Protein AF-A0A2W5FN59-F1 (afdb_monomer)

Structure (mmCIF, N/CA/C/O backbone):
data_AF-A0A2W5FN59-F1
#
_entry.id   AF-A0A2W5FN59-F1
#
loop_
_atom_site.group_PDB
_atom_site.id
_atom_site.type_symbol
_atom_site.label_atom_id
_atom_site.label_alt_id
_atom_site.label_comp_id
_atom_site.label_asym_id
_atom_site.label_entity_id
_atom_site.label_seq_id
_atom_site.pdbx_PDB_ins_code
_atom_site.Cartn_x
_atom_site.Cartn_y
_atom_site.Cartn_z
_atom_site.occupancy
_atom_site.B_iso_or_equiv
_atom_site.auth_seq_id
_atom_site.auth_comp_id
_atom_site.auth_asym_id
_atom_site.auth_atom_id
_atom_site.pdbx_PDB_model_num
ATOM 1 N N . MET A 1 1 ? 53.852 -17.040 -46.484 1.00 41.25 1 MET A N 1
ATOM 2 C CA . MET A 1 1 ? 52.815 -18.011 -46.900 1.00 41.25 1 MET A CA 1
ATOM 3 C C . MET A 1 1 ? 51.632 -17.899 -45.945 1.00 41.25 1 MET A C 1
ATOM 5 O O . MET A 1 1 ? 51.700 -18.461 -44.869 1.00 41.25 1 MET A O 1
ATOM 9 N N . LEU A 1 2 ? 50.611 -17.096 -46.268 1.00 41.88 2 LEU A N 1
ATOM 10 C CA . LEU A 1 2 ? 49.387 -16.939 -45.450 1.00 41.88 2 LEU A CA 1
ATOM 11 C C . LEU A 1 2 ? 48.266 -16.280 -46.283 1.00 41.88 2 LEU A C 1
ATOM 13 O O . LEU A 1 2 ? 47.657 -15.294 -45.889 1.00 41.88 2 LEU A O 1
ATOM 17 N N . LYS A 1 3 ? 48.042 -16.773 -47.510 1.00 44.81 3 LYS A N 1
ATOM 18 C CA . LYS A 1 3 ? 47.007 -16.244 -48.425 1.00 44.81 3 LYS A CA 1
ATOM 19 C C . LYS A 1 3 ? 46.129 -17.320 -49.079 1.00 44.81 3 LYS A C 1
ATOM 21 O O . LYS A 1 3 ? 45.521 -17.068 -50.110 1.00 44.81 3 LYS A O 1
ATOM 26 N N . GLN A 1 4 ? 46.020 -18.509 -48.489 1.00 48.06 4 GLN A N 1
ATOM 27 C CA . GLN A 1 4 ? 45.132 -19.562 -48.997 1.00 48.06 4 GLN A CA 1
ATOM 28 C C . GLN A 1 4 ? 44.494 -20.339 -47.842 1.00 48.06 4 GLN A C 1
ATOM 30 O O . GLN A 1 4 ? 44.975 -21.396 -47.467 1.00 48.06 4 GLN A O 1
ATOM 35 N N . SER A 1 5 ? 43.430 -19.796 -47.248 1.00 46.62 5 SER A N 1
ATOM 36 C CA . SER A 1 5 ? 42.534 -20.567 -46.364 1.00 46.62 5 SER A CA 1
ATOM 37 C C . SER A 1 5 ? 41.168 -19.883 -46.169 1.00 46.62 5 SER A C 1
ATOM 39 O O . SER A 1 5 ? 40.562 -19.979 -45.107 1.00 46.62 5 SER A O 1
ATOM 41 N N . LEU A 1 6 ? 40.673 -19.151 -47.173 1.00 51.66 6 LEU A N 1
ATOM 42 C CA . LEU A 1 6 ? 39.357 -18.487 -47.110 1.00 51.66 6 LEU A CA 1
ATOM 43 C C . LEU A 1 6 ? 38.384 -18.959 -48.199 1.00 51.66 6 LEU A C 1
ATOM 45 O O . LEU A 1 6 ? 37.368 -18.324 -48.452 1.00 51.66 6 LEU A O 1
ATOM 49 N N . GLY A 1 7 ? 38.682 -20.084 -48.847 1.00 55.00 7 GLY A N 1
ATOM 50 C CA . GLY A 1 7 ? 37.828 -20.665 -49.874 1.00 55.00 7 GLY A CA 1
ATOM 51 C C . GLY A 1 7 ? 37.488 -22.102 -49.521 1.00 55.00 7 GLY A C 1
ATOM 52 O O . GLY A 1 7 ? 38.368 -22.950 -49.611 1.00 55.00 7 GLY A O 1
ATOM 53 N N . ARG A 1 8 ? 36.209 -22.351 -49.209 1.00 59.19 8 ARG A N 1
ATOM 54 C CA . ARG A 1 8 ? 35.558 -23.646 -48.902 1.00 59.19 8 ARG A CA 1
ATOM 55 C C . ARG A 1 8 ? 35.378 -23.940 -47.414 1.00 59.19 8 ARG A C 1
ATOM 57 O O . ARG A 1 8 ? 35.783 -24.985 -46.921 1.00 59.19 8 ARG A O 1
ATOM 64 N N . LEU A 1 9 ? 34.637 -23.069 -46.728 1.00 58.94 9 LEU A N 1
ATOM 65 C CA . LEU A 1 9 ? 33.720 -23.591 -45.716 1.00 58.94 9 LEU A CA 1
ATOM 66 C C . LEU A 1 9 ? 32.715 -24.497 -46.451 1.00 58.94 9 LEU A C 1
ATOM 68 O O . LEU A 1 9 ? 32.091 -24.039 -47.413 1.00 58.94 9 LEU A O 1
ATOM 72 N N . PRO A 1 10 ? 32.592 -25.778 -46.077 1.00 70.69 10 PRO A N 1
ATOM 73 C CA . PRO A 1 10 ? 31.601 -26.659 -46.663 1.00 70.69 10 PRO A CA 1
ATOM 74 C C . PRO A 1 10 ? 30.208 -26.041 -46.518 1.00 70.69 10 PRO A C 1
ATOM 76 O O . PRO A 1 10 ? 29.814 -25.661 -45.416 1.00 70.69 10 PRO A O 1
ATOM 79 N N . ALA A 1 11 ? 29.460 -25.932 -47.617 1.00 68.88 11 ALA A N 1
ATOM 80 C CA . ALA A 1 11 ? 28.164 -25.247 -47.634 1.00 68.88 11 ALA A CA 1
ATOM 81 C C . ALA A 1 11 ? 27.194 -25.778 -46.560 1.00 68.88 11 ALA A C 1
ATOM 83 O O . ALA A 1 11 ? 26.439 -25.010 -45.973 1.00 68.88 11 ALA A O 1
ATOM 84 N N . HIS A 1 12 ? 27.279 -27.071 -46.232 1.00 72.50 12 HIS A N 1
ATOM 85 C CA . HIS A 1 12 ? 26.492 -27.689 -45.168 1.00 72.50 12 HIS A CA 1
ATOM 86 C C . HIS A 1 12 ? 26.793 -27.117 -43.772 1.00 72.50 12 HIS A C 1
ATOM 88 O O . HIS A 1 12 ? 25.865 -26.951 -42.989 1.00 72.50 12 HIS A O 1
ATOM 94 N N . LEU A 1 13 ? 28.044 -26.751 -43.461 1.00 75.12 13 LEU A N 1
ATOM 95 C CA . LEU A 1 13 ? 28.388 -26.114 -42.182 1.00 75.12 13 LEU A CA 1
ATOM 96 C C . LEU A 1 13 ? 27.825 -24.694 -42.089 1.00 75.12 13 LEU A C 1
ATOM 98 O O . LEU A 1 13 ? 27.373 -24.286 -41.024 1.00 75.12 13 LEU A O 1
ATOM 102 N N . VAL A 1 14 ? 27.789 -23.968 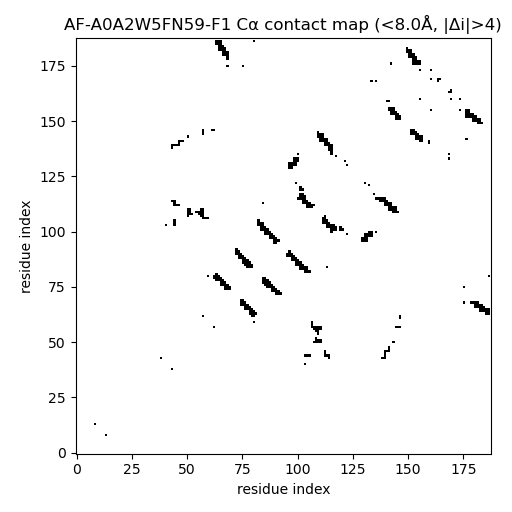-43.209 1.00 76.44 14 VAL A N 1
ATOM 103 C CA . VAL A 1 14 ? 27.153 -22.644 -43.277 1.00 76.44 14 VAL A CA 1
ATOM 104 C C . VAL A 1 14 ? 25.646 -22.773 -43.044 1.00 76.44 14 VAL A C 1
ATOM 106 O O . VAL A 1 14 ? 25.091 -22.042 -42.230 1.00 76.44 14 VAL A O 1
ATOM 109 N N . VAL A 1 15 ? 24.990 -23.748 -43.681 1.00 77.75 15 VAL A N 1
ATOM 110 C CA . VAL A 1 15 ? 23.554 -24.004 -43.480 1.00 77.75 15 VAL A CA 1
ATOM 111 C C . VAL A 1 15 ? 23.248 -24.391 -42.032 1.00 77.75 15 VAL A C 1
ATOM 113 O O . VAL A 1 15 ? 22.342 -23.815 -41.437 1.00 77.75 15 VAL A O 1
ATOM 116 N N . ILE A 1 16 ? 24.018 -25.305 -41.432 1.00 80.94 16 ILE A N 1
ATOM 117 C CA . ILE A 1 16 ? 23.842 -25.706 -40.025 1.00 80.94 16 ILE A CA 1
ATOM 118 C C . ILE A 1 16 ? 24.015 -24.502 -39.094 1.00 80.94 16 ILE A C 1
ATOM 120 O O . ILE A 1 16 ? 23.217 -24.326 -38.176 1.00 80.94 16 ILE A O 1
ATOM 124 N N . PHE A 1 17 ? 25.006 -23.645 -39.353 1.00 79.88 17 PHE A N 1
ATOM 125 C CA . PHE A 1 17 ? 25.223 -22.432 -38.571 1.00 79.88 17 PHE A CA 1
ATOM 126 C C . PHE A 1 17 ? 24.033 -21.470 -38.662 1.00 79.88 17 PHE A C 1
ATOM 128 O O . PHE A 1 17 ? 23.555 -20.998 -37.635 1.00 79.88 17 PHE A O 1
ATOM 135 N N . PHE A 1 18 ? 23.498 -21.227 -39.863 1.00 82.75 18 PHE A N 1
ATOM 136 C CA . PHE A 1 18 ? 22.315 -20.381 -40.030 1.00 82.75 18 PHE A CA 1
ATOM 137 C C . PHE A 1 18 ? 21.076 -20.982 -39.365 1.00 82.75 18 PHE A C 1
ATOM 139 O O . PHE A 1 18 ? 20.349 -20.260 -38.685 1.00 82.75 18 PHE A O 1
ATOM 146 N N . VAL A 1 19 ? 20.849 -22.292 -39.483 1.00 83.62 19 VAL A N 1
ATOM 147 C CA . VAL A 1 19 ? 19.723 -22.961 -38.812 1.00 83.62 19 VAL A CA 1
ATOM 148 C C . VAL A 1 19 ? 19.857 -22.844 -37.293 1.00 83.62 19 VAL A C 1
ATOM 150 O O . VAL A 1 19 ? 18.896 -22.460 -36.630 1.00 83.62 19 VAL A O 1
ATOM 153 N N . ALA A 1 20 ? 21.050 -23.082 -36.742 1.00 83.50 20 ALA A N 1
ATOM 154 C CA . ALA A 1 20 ? 21.318 -22.950 -35.312 1.00 83.50 20 ALA A CA 1
ATOM 155 C C . ALA A 1 20 ? 21.146 -21.506 -34.814 1.00 83.50 20 ALA A C 1
ATOM 157 O O . ALA A 1 20 ? 20.535 -21.288 -33.769 1.00 83.50 20 ALA A O 1
ATOM 158 N N . LEU A 1 21 ? 21.621 -20.516 -35.579 1.00 85.12 21 LEU A N 1
ATOM 159 C CA . LEU A 1 21 ? 21.450 -19.097 -35.266 1.00 85.12 21 LEU A CA 1
ATOM 160 C C . LEU A 1 21 ? 19.966 -18.714 -35.254 1.00 85.12 21 LEU A C 1
ATOM 162 O O . LEU A 1 21 ? 19.499 -18.056 -34.327 1.00 85.12 21 LEU A O 1
ATOM 166 N N . THR A 1 22 ? 19.209 -19.173 -36.251 1.00 83.06 22 THR A N 1
ATOM 167 C CA . THR A 1 22 ? 17.769 -18.899 -36.347 1.00 83.06 22 THR A CA 1
ATOM 168 C C . THR A 1 22 ? 17.018 -19.539 -35.179 1.00 83.06 22 THR A C 1
ATOM 170 O O . THR A 1 22 ? 16.171 -18.893 -34.564 1.00 83.06 22 THR A O 1
ATOM 173 N N . LEU A 1 23 ? 17.370 -20.776 -34.810 1.00 84.31 23 LEU A N 1
ATOM 174 C CA . LEU A 1 23 ? 16.784 -21.465 -33.660 1.00 84.31 23 LEU A CA 1
ATOM 175 C C . LEU A 1 23 ? 17.103 -20.742 -32.343 1.00 84.31 23 LEU A C 1
ATOM 177 O O . LEU A 1 23 ? 16.215 -20.565 -31.515 1.00 84.31 23 LEU A O 1
ATOM 181 N N . ALA A 1 24 ? 18.341 -20.273 -32.164 1.00 80.94 24 ALA A N 1
ATOM 182 C CA . ALA A 1 24 ? 18.757 -19.527 -30.979 1.00 80.94 24 ALA A CA 1
ATOM 183 C C . ALA A 1 24 ? 18.018 -18.186 -30.850 1.00 80.94 24 ALA A C 1
ATOM 185 O O . ALA A 1 24 ? 17.579 -17.833 -29.757 1.00 80.94 24 ALA A O 1
ATOM 186 N N . VAL A 1 25 ? 17.816 -17.468 -31.961 1.00 81.94 25 VAL A N 1
ATOM 187 C CA . VAL A 1 25 ? 17.013 -16.235 -31.984 1.00 81.94 25 VAL A CA 1
ATOM 188 C C . VAL A 1 25 ? 15.556 -16.535 -31.641 1.00 81.94 25 VAL A C 1
ATOM 190 O O . VAL A 1 25 ? 14.983 -15.853 -30.797 1.00 81.94 25 VAL A O 1
ATOM 193 N N . LEU A 1 26 ? 14.961 -17.579 -32.224 1.00 81.69 26 LEU A N 1
ATOM 194 C CA . LEU A 1 26 ? 13.581 -17.972 -31.925 1.00 81.69 26 LEU A CA 1
ATOM 195 C C . LEU A 1 26 ? 13.402 -18.388 -30.460 1.00 81.69 26 LEU A C 1
ATOM 197 O O . LEU A 1 26 ? 12.420 -17.990 -29.841 1.00 81.69 26 LEU A O 1
ATOM 201 N N . ILE A 1 27 ? 14.357 -19.124 -29.883 1.00 78.06 27 ILE A N 1
ATOM 202 C CA . ILE A 1 27 ? 14.357 -19.489 -28.459 1.00 78.06 27 ILE A CA 1
ATOM 203 C C . ILE A 1 27 ? 14.532 -18.244 -27.586 1.00 78.06 27 ILE A C 1
ATOM 205 O O . ILE A 1 27 ? 13.793 -18.085 -26.621 1.00 78.06 27 ILE A O 1
ATOM 209 N N . GLY A 1 28 ? 15.451 -17.338 -27.928 1.00 69.25 28 GLY A N 1
ATOM 210 C CA . GLY A 1 28 ? 15.658 -16.088 -27.194 1.00 69.25 28 GLY A CA 1
ATOM 211 C C . GLY A 1 28 ? 14.411 -15.200 -27.193 1.00 69.25 28 GLY A C 1
ATOM 212 O O . GLY A 1 28 ? 14.007 -14.697 -26.147 1.00 69.25 28 GLY A O 1
ATOM 213 N N . VAL A 1 29 ? 13.743 -15.084 -28.342 1.00 71.31 29 VAL A N 1
ATOM 214 C CA . VAL A 1 29 ? 12.476 -14.358 -28.488 1.00 71.31 29 VAL A CA 1
ATOM 215 C C . VAL A 1 29 ? 11.356 -15.066 -27.718 1.00 71.31 29 VAL A C 1
ATOM 217 O O . VAL A 1 29 ? 10.651 -14.425 -26.941 1.00 71.31 29 VAL A O 1
ATOM 220 N N . ALA A 1 30 ? 11.218 -16.388 -27.850 1.00 66.00 30 ALA A N 1
ATOM 221 C CA . ALA A 1 30 ? 10.224 -17.170 -27.116 1.00 66.00 30 ALA A CA 1
ATOM 222 C C . ALA A 1 30 ? 10.427 -17.086 -25.597 1.00 66.00 30 ALA A C 1
ATOM 224 O O . ALA A 1 30 ? 9.450 -16.937 -24.870 1.00 66.00 30 ALA A O 1
ATOM 225 N N . MET A 1 31 ? 11.673 -17.108 -25.115 1.00 62.50 31 MET A N 1
ATOM 226 C CA . MET A 1 31 ? 12.011 -16.874 -23.711 1.00 62.50 31 MET A CA 1
ATOM 227 C C . MET A 1 31 ? 11.656 -15.449 -23.293 1.00 62.50 31 MET A C 1
ATOM 229 O O . MET A 1 31 ? 11.020 -15.278 -22.266 1.00 62.50 31 MET A O 1
ATOM 233 N N . GLN A 1 32 ? 11.959 -14.427 -24.095 1.00 59.34 32 GLN A N 1
ATOM 234 C CA . GLN A 1 32 ? 11.582 -13.043 -23.789 1.00 59.34 32 GLN A CA 1
ATOM 235 C C . GLN A 1 32 ? 10.056 -12.848 -23.702 1.00 59.34 32 GLN A C 1
ATOM 237 O O . GLN A 1 32 ? 9.587 -12.063 -22.876 1.00 59.34 32 GLN A O 1
ATOM 242 N N . PHE A 1 33 ? 9.277 -13.580 -24.504 1.00 56.66 33 PHE A N 1
ATOM 243 C CA . PHE A 1 33 ? 7.813 -13.603 -24.417 1.00 56.66 33 PHE A CA 1
ATOM 244 C C . PHE A 1 33 ? 7.288 -14.489 -23.276 1.00 56.66 33 PHE A C 1
ATOM 246 O O . PHE A 1 33 ? 6.295 -14.133 -22.645 1.00 56.66 33 PHE A O 1
ATOM 253 N N . ALA A 1 34 ? 7.948 -15.605 -22.960 1.00 50.66 34 ALA A N 1
ATOM 254 C CA . ALA A 1 34 ? 7.592 -16.475 -21.839 1.00 50.66 34 ALA A CA 1
ATOM 255 C C . ALA A 1 34 ? 7.887 -15.814 -20.483 1.00 50.66 34 ALA A C 1
ATOM 257 O O . ALA A 1 34 ? 7.065 -15.907 -19.579 1.00 50.66 34 ALA A O 1
ATOM 258 N N . SER A 1 35 ? 8.978 -15.054 -20.370 1.00 47.62 35 SER A N 1
ATOM 259 C CA . SER A 1 35 ? 9.296 -14.203 -19.213 1.00 47.62 35 SER A CA 1
ATOM 260 C C . SER A 1 35 ? 8.304 -13.053 -19.020 1.00 47.62 35 SER A C 1
ATOM 262 O O . SER A 1 35 ? 8.285 -12.431 -17.963 1.00 47.62 35 SER A O 1
ATOM 264 N N . ARG A 1 36 ? 7.501 -12.741 -20.047 1.00 47.28 36 AR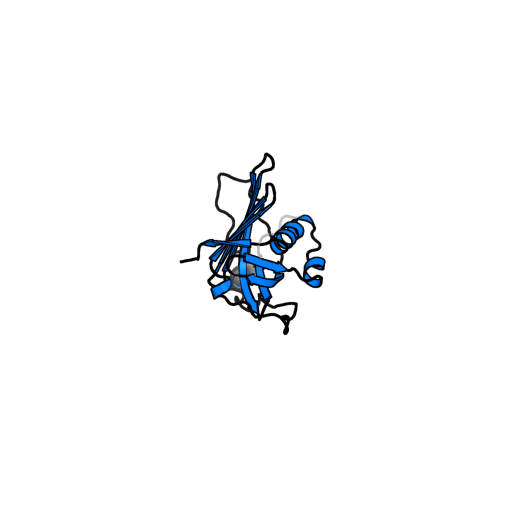G A N 1
ATOM 265 C CA . ARG A 1 36 ? 6.408 -11.761 -19.996 1.00 47.28 36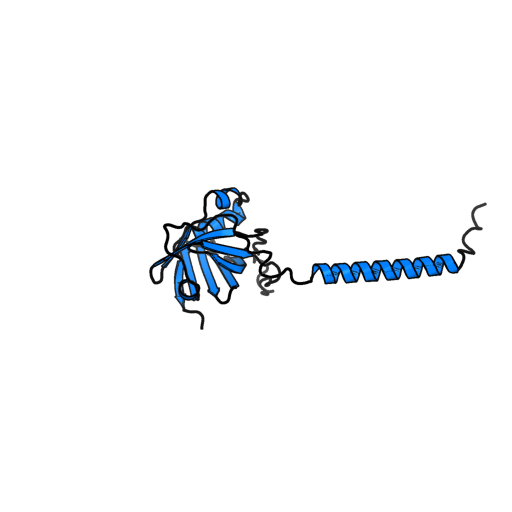 ARG A CA 1
ATOM 266 C C . ARG A 1 36 ? 5.035 -12.400 -19.786 1.00 47.28 36 ARG A C 1
ATOM 268 O O . ARG A 1 36 ? 4.058 -11.660 -19.720 1.00 47.28 36 ARG A O 1
ATOM 275 N N . ARG A 1 37 ? 4.925 -13.734 -19.706 1.00 41.06 37 ARG A N 1
ATOM 276 C CA . ARG A 1 37 ? 3.650 -14.361 -19.345 1.00 41.06 37 ARG A CA 1
ATOM 277 C C . ARG A 1 37 ? 3.350 -14.023 -17.897 1.00 41.06 37 ARG A C 1
ATOM 279 O O . ARG A 1 37 ? 4.158 -14.316 -17.020 1.00 41.06 37 ARG A O 1
ATOM 286 N N . ASP A 1 38 ? 2.191 -13.393 -17.722 1.00 45.94 38 ASP A N 1
ATOM 287 C CA . ASP A 1 38 ? 1.551 -13.065 -16.459 1.00 45.94 38 ASP A CA 1
ATOM 288 C C . ASP A 1 38 ? 1.875 -14.108 -15.406 1.00 45.94 38 ASP A C 1
ATOM 290 O O . ASP A 1 38 ? 1.372 -15.235 -15.430 1.00 45.94 38 ASP A O 1
ATOM 294 N N . ILE A 1 39 ? 2.719 -13.722 -14.461 1.00 46.00 39 ILE A N 1
ATOM 295 C CA . ILE A 1 39 ? 2.771 -14.486 -13.238 1.00 46.00 39 ILE A CA 1
ATOM 296 C C . ILE A 1 39 ? 1.374 -14.362 -12.618 1.00 46.00 39 ILE A C 1
ATOM 298 O O . ILE A 1 39 ? 0.852 -13.240 -12.541 1.00 46.00 39 ILE A O 1
ATOM 302 N N . PRO A 1 40 ? 0.726 -15.477 -12.236 1.00 47.69 40 PRO A N 1
ATOM 303 C CA . PRO A 1 40 ? -0.626 -15.435 -11.708 1.00 47.69 40 PRO A CA 1
ATOM 304 C C . PRO A 1 40 ? -0.706 -14.393 -10.594 1.00 47.69 40 PRO A C 1
ATOM 306 O O . PRO A 1 40 ? 0.125 -14.416 -9.686 1.00 47.69 40 PRO A O 1
ATOM 309 N N . LYS A 1 41 ? -1.704 -13.495 -10.643 1.00 49.56 41 LYS A N 1
ATOM 310 C CA . LYS A 1 41 ? -1.950 -12.464 -9.609 1.00 49.56 41 LYS A CA 1
ATOM 311 C C . LYS A 1 41 ? -1.888 -13.026 -8.176 1.00 49.56 41 LYS A C 1
ATOM 313 O O . LYS A 1 41 ? -1.585 -12.293 -7.243 1.00 49.56 41 LYS A O 1
ATOM 318 N N . GLU A 1 42 ? -2.173 -14.316 -8.014 1.00 49.50 42 GLU A N 1
ATOM 319 C CA . GLU A 1 42 ? -2.202 -15.038 -6.742 1.00 49.50 42 GLU A CA 1
ATOM 320 C C . GLU A 1 42 ? -0.841 -15.576 -6.278 1.00 49.50 42 GLU A C 1
ATOM 322 O O . GLU A 1 42 ? -0.624 -15.696 -5.075 1.00 49.50 42 GLU A O 1
ATOM 327 N N . ALA A 1 43 ? 0.111 -15.842 -7.180 1.00 47.22 43 ALA A N 1
ATOM 328 C CA . ALA A 1 43 ? 1.412 -16.435 -6.831 1.00 47.22 43 ALA A CA 1
ATOM 329 C C . ALA A 1 43 ? 2.327 -15.482 -6.034 1.00 47.22 43 ALA A C 1
ATOM 331 O O . ALA A 1 43 ? 3.425 -15.844 -5.619 1.00 47.22 43 ALA A O 1
ATOM 332 N N . TYR A 1 44 ? 1.868 -14.254 -5.828 1.00 52.56 44 TYR A N 1
ATOM 333 C CA . TYR A 1 44 ? 2.692 -13.111 -5.492 1.00 52.56 44 TYR A CA 1
ATOM 334 C C . TYR A 1 44 ? 2.195 -12.293 -4.297 1.00 52.56 44 TYR A C 1
ATOM 336 O O . TYR A 1 44 ? 2.924 -11.452 -3.778 1.00 52.56 44 TYR A O 1
ATOM 344 N N . LEU A 1 45 ? 0.992 -12.590 -3.805 1.00 62.94 45 LEU A N 1
ATOM 345 C CA . LEU A 1 45 ? 0.400 -11.961 -2.624 1.00 62.94 45 LEU A CA 1
ATOM 346 C C . LEU A 1 45 ? 0.436 -12.904 -1.417 1.00 62.94 45 LEU A C 1
ATOM 348 O O . LEU A 1 45 ? -0.518 -12.941 -0.641 1.00 62.94 45 LEU A O 1
ATOM 352 N N . GLN A 1 46 ? 1.503 -13.692 -1.263 1.00 68.31 46 GLN A N 1
ATOM 353 C CA . GLN A 1 46 ? 1.667 -14.545 -0.087 1.00 68.31 46 GLN A CA 1
ATOM 354 C C . GLN A 1 46 ? 1.940 -13.689 1.148 1.00 68.31 46 GLN A C 1
ATOM 356 O O . GLN A 1 46 ? 2.841 -12.847 1.162 1.00 68.31 46 GLN A O 1
ATOM 361 N N . SER A 1 47 ? 1.140 -13.907 2.186 1.00 69.81 47 SER A N 1
ATOM 362 C CA . SER A 1 47 ? 1.388 -13.321 3.491 1.00 69.81 47 SER A CA 1
ATOM 363 C C . SER A 1 47 ? 2.593 -13.988 4.139 1.00 69.81 47 SER A C 1
ATOM 365 O O . SER A 1 47 ? 2.826 -15.186 3.995 1.00 69.81 47 SER A O 1
ATOM 367 N N . ARG A 1 48 ? 3.400 -13.185 4.833 1.00 75.44 48 ARG A N 1
ATOM 368 C CA . ARG A 1 48 ? 4.596 -13.656 5.558 1.00 75.44 48 ARG A CA 1
ATOM 369 C C . ARG A 1 48 ? 4.404 -13.627 7.073 1.00 75.44 48 ARG A C 1
ATOM 371 O O . ARG A 1 48 ? 5.329 -13.912 7.829 1.00 75.44 48 ARG A O 1
ATOM 378 N N . ILE A 1 49 ? 3.210 -13.238 7.498 1.00 80.88 49 ILE A N 1
ATOM 379 C CA . ILE A 1 49 ? 2.764 -13.151 8.881 1.00 80.88 49 ILE A CA 1
ATOM 380 C C . ILE A 1 49 ? 1.329 -13.665 8.949 1.00 80.88 49 ILE A C 1
ATOM 382 O O . ILE A 1 49 ? 0.613 -13.658 7.947 1.00 80.88 49 ILE A O 1
ATOM 386 N N . GLU A 1 50 ? 0.909 -14.056 10.143 1.00 85.38 50 GLU A N 1
ATOM 387 C CA . GLU A 1 50 ? -0.447 -14.533 10.380 1.00 85.38 50 GLU A CA 1
ATOM 388 C C . GLU A 1 50 ? -1.384 -13.388 10.796 1.00 85.38 50 GLU A C 1
ATOM 390 O O . GLU A 1 50 ? -0.958 -12.465 11.502 1.00 85.38 50 GLU A O 1
ATOM 395 N N . PRO A 1 51 ? -2.668 -13.439 10.401 1.00 85.62 51 PRO A N 1
ATOM 396 C CA . PRO A 1 51 ? -3.689 -12.549 10.937 1.00 85.62 51 PRO A CA 1
ATOM 397 C C . PRO A 1 51 ? -3.817 -12.687 12.459 1.00 85.62 51 PRO A C 1
ATOM 399 O O . PRO A 1 51 ? -3.707 -13.776 13.024 1.00 85.62 51 PRO A O 1
ATOM 402 N N . GLN A 1 52 ? -4.124 -11.584 13.134 1.00 85.62 52 GLN A N 1
ATOM 403 C CA . GLN A 1 52 ? -4.375 -11.596 14.572 1.00 85.62 52 GLN A CA 1
ATOM 404 C C . GLN A 1 52 ? -5.796 -12.092 14.836 1.00 85.62 52 GLN A C 1
ATOM 406 O O . GLN A 1 52 ? -6.770 -11.417 14.504 1.00 85.62 52 GLN A O 1
ATOM 411 N N . SER A 1 53 ? -5.911 -13.271 15.446 1.00 83.88 53 SER A N 1
ATOM 412 C CA . SER A 1 53 ? -7.203 -13.924 15.703 1.00 83.88 53 SER A CA 1
ATOM 413 C C . SER A 1 53 ? -8.097 -13.148 16.682 1.00 83.88 53 SER A C 1
ATOM 415 O O . SER A 1 53 ? -9.313 -13.305 16.666 1.00 83.88 53 SER A O 1
ATOM 417 N N . ASP A 1 54 ? -7.508 -12.302 17.531 1.00 87.62 54 ASP A N 1
ATOM 418 C CA . ASP A 1 54 ? -8.190 -11.468 18.527 1.00 87.62 54 ASP A CA 1
ATOM 419 C C . ASP A 1 54 ? -8.665 -10.112 17.974 1.00 87.62 54 ASP A C 1
ATOM 421 O O . ASP A 1 54 ? -9.320 -9.343 18.684 1.00 87.62 54 ASP A O 1
ATOM 425 N N . LYS A 1 55 ? -8.338 -9.788 16.717 1.00 87.44 55 LYS A N 1
ATOM 426 C CA . LYS A 1 55 ? -8.708 -8.521 16.079 1.00 87.44 55 LYS A CA 1
ATOM 427 C C . LYS A 1 55 ? -9.845 -8.712 15.077 1.00 87.44 55 LYS A C 1
ATOM 429 O O . LYS A 1 55 ? -9.885 -9.718 14.372 1.00 87.44 55 LYS A O 1
ATOM 434 N N . PRO A 1 56 ? -10.761 -7.732 14.969 1.00 88.31 56 PRO A N 1
ATOM 435 C CA . PRO A 1 56 ? -11.827 -7.799 13.984 1.00 88.31 56 PRO A CA 1
ATOM 436 C C . PRO A 1 56 ? -11.241 -7.815 12.572 1.00 88.31 56 PRO A C 1
ATOM 438 O O . PRO A 1 56 ? -10.306 -7.069 12.266 1.00 88.31 56 PRO A O 1
ATOM 441 N N . ALA A 1 57 ? -11.817 -8.653 11.713 1.00 90.19 57 ALA A N 1
ATOM 442 C CA . ALA A 1 57 ? -11.450 -8.688 10.310 1.00 90.19 57 ALA A CA 1
ATOM 443 C C . ALA A 1 57 ? -11.790 -7.358 9.625 1.00 90.19 57 ALA A C 1
ATOM 445 O O . ALA A 1 57 ? -12.804 -6.720 9.922 1.00 90.19 57 ALA A O 1
ATOM 446 N N . VAL A 1 58 ? -10.941 -6.965 8.684 1.00 91.19 58 VAL A N 1
ATOM 447 C CA . VAL A 1 58 ? -11.188 -5.843 7.788 1.00 91.19 58 VAL A CA 1
ATOM 448 C C . VAL A 1 58 ? -11.849 -6.378 6.524 1.00 91.19 58 VAL A C 1
ATOM 450 O O . VAL A 1 58 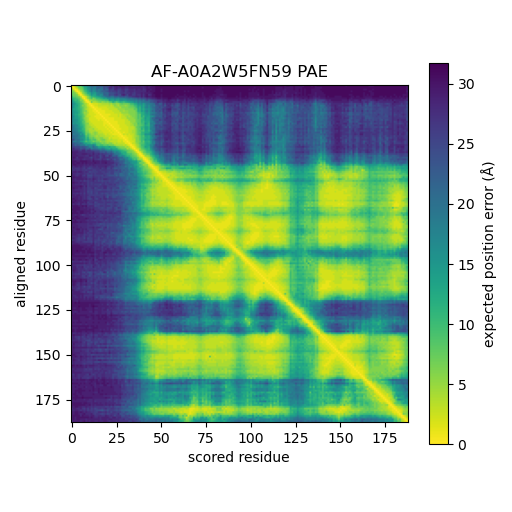? -11.558 -7.479 6.068 1.00 91.19 58 VAL A O 1
ATOM 453 N N . THR A 1 59 ? -12.762 -5.603 5.953 1.00 91.38 59 THR A N 1
ATOM 454 C CA . THR A 1 59 ? -13.479 -5.968 4.728 1.00 91.38 59 THR A CA 1
ATOM 455 C C . THR A 1 59 ? -13.128 -5.034 3.579 1.00 91.38 59 THR A C 1
ATOM 457 O O . THR A 1 59 ? -12.804 -3.860 3.774 1.00 91.38 59 THR A O 1
ATOM 460 N N . GLU A 1 60 ? -13.270 -5.543 2.358 1.00 89.69 60 GLU A N 1
ATOM 461 C CA . GLU A 1 60 ? -13.111 -4.761 1.129 1.00 89.69 60 GLU A CA 1
ATOM 462 C C . GLU A 1 60 ? -13.995 -3.505 1.132 1.00 89.69 60 GLU A C 1
ATOM 464 O O . GLU A 1 60 ? -13.539 -2.419 0.791 1.00 89.69 60 GLU A O 1
ATOM 469 N N . ALA A 1 61 ? -15.242 -3.619 1.599 1.00 89.69 61 ALA A N 1
ATOM 470 C CA . ALA A 1 61 ? -16.174 -2.494 1.675 1.00 89.69 61 ALA A CA 1
ATOM 471 C C . ALA A 1 61 ? -15.691 -1.377 2.620 1.00 89.69 61 ALA A C 1
ATOM 473 O O . ALA A 1 61 ? -15.896 -0.191 2.349 1.00 89.69 61 ALA A O 1
ATOM 474 N N . GLN A 1 62 ? -15.030 -1.737 3.725 1.00 91.25 62 GLN A N 1
ATOM 475 C CA . GLN A 1 62 ? -14.469 -0.760 4.660 1.00 91.25 62 GLN A CA 1
ATOM 476 C C . GLN A 1 62 ? -13.268 -0.037 4.054 1.00 91.25 62 GLN A C 1
ATOM 478 O O . GLN A 1 62 ? -13.167 1.186 4.184 1.00 91.25 62 GLN A O 1
ATOM 483 N N . LEU A 1 63 ? -12.394 -0.772 3.363 1.00 89.31 63 LEU A N 1
ATOM 484 C CA . LEU A 1 63 ? -11.184 -0.224 2.758 1.00 89.31 63 LEU A CA 1
ATOM 485 C C . LEU A 1 63 ? -11.469 0.592 1.505 1.00 89.31 63 LEU A C 1
ATOM 487 O O . LEU A 1 63 ? -10.875 1.653 1.352 1.00 89.31 63 LEU A O 1
ATOM 491 N N . ARG A 1 64 ? -12.388 0.157 0.639 1.00 90.38 64 ARG A N 1
ATOM 492 C CA . ARG A 1 64 ? -12.583 0.762 -0.682 1.00 90.38 64 ARG A CA 1
ATOM 493 C C . ARG A 1 64 ? -12.818 2.270 -0.605 1.00 90.38 64 ARG A C 1
ATOM 495 O O . ARG A 1 64 ? -13.712 2.726 0.116 1.00 90.38 64 ARG A O 1
ATOM 502 N N . GLY A 1 65 ? -12.037 3.044 -1.355 1.00 89.25 65 GLY A N 1
ATOM 503 C CA . GLY A 1 65 ? -12.180 4.495 -1.457 1.00 89.25 65 GLY A CA 1
ATOM 504 C C . GLY A 1 65 ? -10.868 5.256 -1.603 1.00 89.25 65 GLY A C 1
ATOM 505 O O . GLY A 1 65 ? -9.792 4.682 -1.770 1.00 89.25 65 GLY A O 1
ATOM 506 N N . LEU A 1 66 ? -10.992 6.581 -1.524 1.00 89.44 66 LEU A N 1
ATOM 507 C CA . LEU A 1 66 ? -9.873 7.510 -1.487 1.00 89.44 66 LEU A CA 1
ATOM 508 C C . LEU A 1 66 ? -9.616 7.938 -0.043 1.00 89.44 66 LEU A C 1
ATOM 510 O O . LEU A 1 66 ? -10.494 8.461 0.652 1.00 89.44 66 LEU A O 1
ATOM 514 N N . TRP A 1 67 ? -8.380 7.744 0.377 1.00 91.12 67 TRP A N 1
ATOM 515 C CA . TRP A 1 67 ? -7.859 8.060 1.689 1.00 91.12 67 TRP A CA 1
ATOM 516 C C . TRP A 1 67 ? -6.773 9.112 1.569 1.00 91.12 67 TRP A C 1
ATOM 518 O O . TRP A 1 67 ? -6.023 9.143 0.596 1.00 91.12 67 TRP A O 1
ATOM 528 N N . MET A 1 68 ? -6.672 9.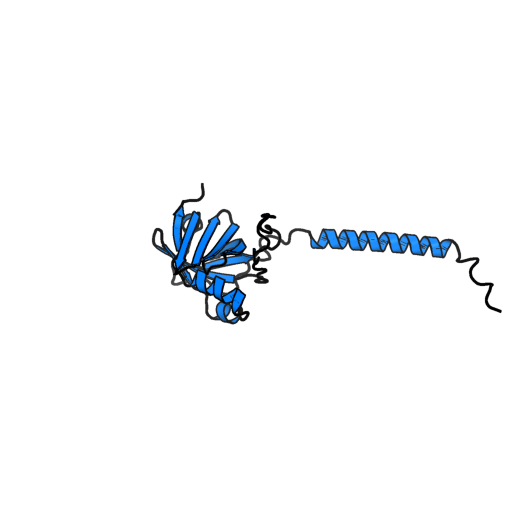967 2.573 1.00 88.00 68 MET A N 1
ATOM 529 C CA . MET A 1 68 ? -5.672 11.016 2.621 1.00 88.00 68 MET A CA 1
ATOM 530 C C . MET A 1 68 ? -5.013 11.047 3.987 1.00 88.00 68 MET A C 1
ATOM 532 O O . MET A 1 68 ? -5.666 10.921 5.019 1.00 88.00 68 MET A O 1
ATOM 536 N N . TYR A 1 69 ? -3.714 11.270 3.978 1.00 84.50 69 TYR A N 1
ATOM 537 C CA . TYR A 1 69 ? -2.918 11.520 5.156 1.00 84.50 69 TYR A CA 1
ATOM 538 C C . TYR A 1 69 ? -2.154 12.837 4.978 1.00 84.50 69 TYR A C 1
ATOM 540 O O . TYR A 1 69 ? -1.687 13.155 3.883 1.00 84.50 69 TYR A O 1
ATOM 548 N N . LYS A 1 70 ? -2.024 13.609 6.062 1.00 83.00 70 LYS A N 1
ATOM 549 C CA . LYS A 1 70 ? -1.249 14.850 6.103 1.00 83.00 70 LYS A CA 1
ATOM 550 C C . LYS A 1 70 ? -0.452 14.930 7.402 1.00 83.00 70 LYS A C 1
ATOM 552 O O . LYS A 1 70 ? -1.024 14.802 8.481 1.00 83.00 70 LYS A O 1
ATOM 557 N N . SER A 1 71 ? 0.845 15.207 7.299 1.00 79.94 71 SER A N 1
ATOM 558 C CA . SER A 1 71 ? 1.694 15.556 8.442 1.00 79.94 71 SER A CA 1
ATOM 559 C C . SER A 1 71 ? 2.780 16.533 8.031 1.00 79.94 71 SER A C 1
ATOM 561 O O . SER A 1 71 ? 3.576 16.261 7.130 1.00 79.94 71 SER A O 1
ATOM 563 N N . GLY A 1 72 ? 2.788 17.695 8.683 1.00 82.38 72 GLY A N 1
ATOM 564 C CA . GLY A 1 72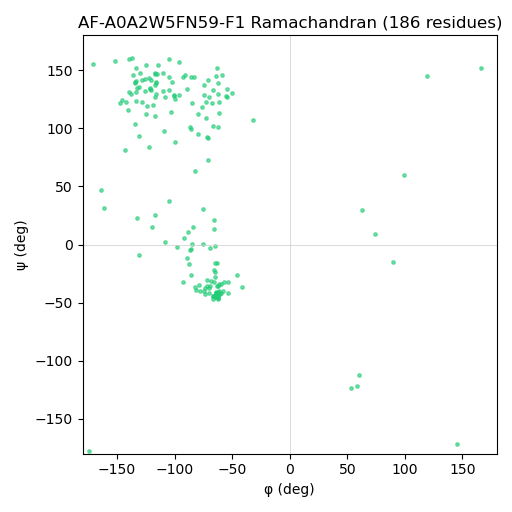 ? 3.650 18.809 8.304 1.00 82.38 72 GLY A CA 1
ATOM 565 C C . GLY A 1 72 ? 3.481 19.159 6.822 1.00 82.38 72 GLY A C 1
ATOM 566 O O . GLY A 1 72 ? 2.370 19.424 6.360 1.00 82.38 72 GLY A O 1
ATOM 567 N N . GLN A 1 73 ? 4.593 19.121 6.089 1.00 80.44 73 GLN A N 1
ATOM 568 C CA . GLN A 1 73 ? 4.681 19.397 4.650 1.00 80.44 73 GLN A CA 1
ATOM 569 C C . GLN A 1 73 ? 4.393 18.178 3.761 1.00 80.44 73 GLN A C 1
ATOM 571 O O . GLN A 1 73 ? 4.382 18.299 2.536 1.00 80.44 73 GLN A O 1
ATOM 576 N N . ARG A 1 74 ? 4.182 16.995 4.352 1.00 75.69 74 ARG A N 1
ATOM 577 C CA . ARG A 1 74 ? 3.927 15.761 3.609 1.00 75.69 74 ARG A CA 1
ATOM 578 C C . ARG A 1 74 ? 2.428 15.500 3.507 1.00 75.69 74 ARG A C 1
ATOM 580 O O . ARG A 1 74 ? 1.722 15.467 4.516 1.00 75.69 74 ARG A O 1
ATOM 587 N N . ILE A 1 75 ? 1.959 15.263 2.288 1.00 81.94 75 ILE A N 1
ATOM 588 C CA . ILE A 1 75 ? 0.596 14.823 1.979 1.00 81.94 75 ILE A CA 1
ATOM 589 C C . ILE A 1 75 ? 0.703 13.502 1.227 1.00 81.94 75 ILE A C 1
ATOM 591 O O . ILE A 1 75 ? 1.520 13.377 0.321 1.00 81.94 75 ILE A O 1
ATOM 595 N N . ALA A 1 76 ? -0.103 12.512 1.591 1.00 81.81 76 ALA A N 1
ATOM 596 C CA . ALA A 1 76 ? -0.230 11.276 0.834 1.00 81.81 76 ALA A CA 1
ATOM 597 C C . ALA A 1 76 ? -1.698 10.989 0.546 1.00 81.81 76 ALA A C 1
ATOM 599 O O . ALA A 1 76 ? -2.563 11.205 1.394 1.00 81.81 76 ALA A O 1
ATOM 600 N N . THR A 1 77 ? -1.972 10.480 -0.645 1.00 85.44 77 THR A N 1
ATOM 601 C CA . THR A 1 77 ? -3.278 9.945 -1.021 1.00 85.44 77 THR A CA 1
ATOM 602 C C . THR A 1 77 ? -3.132 8.464 -1.301 1.00 85.44 77 THR A C 1
ATOM 604 O O . THR A 1 77 ? -2.130 8.043 -1.872 1.00 85.44 77 THR A O 1
ATOM 607 N N . LEU A 1 78 ? -4.109 7.685 -0.857 1.00 87.69 78 LEU A N 1
ATOM 608 C CA . LEU A 1 78 ? -4.225 6.261 -1.107 1.00 87.69 78 LEU A CA 1
ATOM 609 C C . LEU A 1 78 ? -5.583 6.014 -1.744 1.00 87.69 78 LEU A C 1
ATOM 611 O O . LEU A 1 78 ? -6.618 6.247 -1.123 1.00 87.69 78 LEU A O 1
ATOM 615 N N . ARG A 1 79 ? -5.581 5.489 -2.958 1.00 88.56 79 ARG A N 1
ATOM 616 C CA . ARG A 1 79 ? -6.757 4.885 -3.569 1.00 88.56 79 ARG A CA 1
ATOM 617 C C . ARG A 1 79 ? -6.638 3.378 -3.433 1.00 88.56 79 ARG A C 1
ATOM 619 O O . ARG A 1 79 ? -5.598 2.816 -3.763 1.00 88.56 79 ARG A O 1
ATOM 626 N N . ILE A 1 80 ? -7.675 2.733 -2.920 1.00 88.25 80 ILE A N 1
ATOM 627 C CA . ILE A 1 80 ? -7.712 1.281 -2.740 1.00 88.25 80 ILE A CA 1
ATOM 628 C C . ILE A 1 80 ? -9.097 0.770 -3.119 1.00 88.25 80 ILE A C 1
ATOM 630 O O . ILE A 1 80 ? -10.101 1.335 -2.683 1.00 88.25 80 ILE A O 1
ATOM 634 N N . GLY A 1 81 ? -9.144 -0.266 -3.948 1.00 87.06 81 GLY A N 1
ATOM 635 C CA . GLY A 1 81 ? -10.388 -0.861 -4.421 1.00 87.06 81 GLY A CA 1
ATOM 636 C C . GLY A 1 81 ? -10.167 -1.791 -5.608 1.00 87.06 81 GLY A C 1
ATOM 637 O O . GLY A 1 81 ? -9.207 -1.648 -6.371 1.00 87.06 81 GLY A O 1
ATOM 638 N N . GLY A 1 82 ? -11.042 -2.787 -5.760 1.00 83.50 82 GLY A N 1
ATOM 639 C CA . GLY A 1 82 ? -11.018 -3.675 -6.929 1.00 83.50 82 GLY A CA 1
ATOM 640 C C . GLY A 1 82 ? -9.725 -4.494 -7.044 1.00 83.50 82 GLY A C 1
ATOM 641 O O . GLY A 1 82 ? -9.276 -4.802 -8.150 1.00 83.50 82 GLY A O 1
ATOM 642 N N . GLY A 1 83 ? -9.094 -4.805 -5.905 1.00 84.38 83 GLY A N 1
ATOM 643 C CA . GLY A 1 83 ? -7.830 -5.545 -5.835 1.00 84.38 83 GLY A CA 1
ATOM 644 C C . GLY A 1 83 ? -6.592 -4.741 -6.248 1.00 84.38 83 GLY A C 1
ATOM 645 O O . GLY A 1 83 ? -5.511 -5.318 -6.380 1.00 84.38 83 GLY A O 1
ATOM 646 N N . VAL A 1 84 ? -6.726 -3.428 -6.458 1.00 84.62 84 VAL A N 1
ATOM 647 C CA . VAL A 1 84 ? -5.633 -2.511 -6.804 1.00 84.62 84 VAL A CA 1
ATOM 648 C C . VAL A 1 84 ? -5.502 -1.421 -5.746 1.00 84.62 84 VAL A C 1
ATOM 650 O O . VAL A 1 84 ? -6.492 -0.902 -5.236 1.00 84.62 84 VAL A O 1
ATOM 653 N N . PHE A 1 85 ? -4.266 -1.048 -5.434 1.00 86.00 85 PHE A N 1
ATOM 654 C CA . PHE A 1 85 ? -3.981 0.128 -4.624 1.00 86.00 85 PHE A CA 1
ATOM 655 C C . PHE A 1 85 ? -3.026 1.076 -5.351 1.00 86.00 85 PHE A C 1
ATOM 657 O O . PHE A 1 85 ? -2.228 0.666 -6.199 1.00 86.00 85 PHE A O 1
ATOM 664 N N . GLU A 1 86 ? -3.106 2.349 -4.995 1.00 83.44 86 GLU A N 1
ATOM 665 C CA . GLU A 1 86 ? -2.299 3.428 -5.543 1.00 83.44 86 GLU A CA 1
ATOM 666 C C . GLU A 1 86 ? -2.026 4.455 -4.447 1.00 83.44 86 GLU A C 1
ATOM 668 O O . GLU A 1 86 ? -2.957 4.966 -3.831 1.00 83.44 86 GLU A O 1
ATOM 673 N N . ILE A 1 87 ? -0.753 4.746 -4.196 1.00 82.00 87 ILE A N 1
ATOM 674 C CA . ILE A 1 87 ? -0.292 5.749 -3.244 1.00 82.00 87 ILE A CA 1
ATOM 675 C C . ILE A 1 87 ? 0.458 6.829 -4.012 1.00 82.00 87 ILE A C 1
ATOM 677 O O . ILE A 1 87 ? 1.415 6.542 -4.732 1.00 82.00 87 ILE A O 1
ATOM 681 N N . ILE A 1 88 ? 0.047 8.075 -3.809 1.00 78.62 88 ILE A N 1
ATOM 682 C CA . ILE A 1 88 ? 0.747 9.263 -4.295 1.00 78.62 88 ILE A CA 1
ATOM 683 C C . ILE A 1 88 ? 1.143 10.085 -3.077 1.00 78.62 88 ILE A C 1
ATOM 685 O O . ILE A 1 88 ? 0.269 10.514 -2.323 1.00 78.62 88 ILE A O 1
ATOM 689 N N . SER A 1 89 ? 2.438 10.321 -2.883 1.00 76.75 89 SER A N 1
ATOM 690 C CA . SER A 1 89 ? 2.955 11.208 -1.841 1.00 76.75 89 SER A CA 1
ATOM 691 C C . SER A 1 89 ? 3.543 12.487 -2.434 1.00 76.75 89 SER A C 1
ATOM 693 O O . SER A 1 89 ? 4.078 12.509 -3.541 1.00 76.75 89 SER A O 1
ATOM 695 N N . TYR A 1 90 ? 3.413 13.567 -1.676 1.00 74.25 90 TYR A N 1
ATOM 696 C CA . TYR A 1 90 ? 3.868 14.916 -1.972 1.00 74.25 90 TYR A CA 1
ATOM 697 C C . TYR A 1 90 ? 4.604 15.455 -0.747 1.00 74.25 90 TYR A C 1
ATOM 699 O O . TYR A 1 90 ? 4.115 15.303 0.376 1.00 74.25 90 TYR A O 1
ATOM 707 N N . ILE A 1 91 ? 5.767 16.070 -0.949 1.00 74.25 91 ILE A N 1
ATOM 708 C CA . ILE A 1 91 ? 6.528 16.768 0.091 1.00 74.25 91 ILE A CA 1
ATOM 709 C C . ILE A 1 91 ? 6.844 18.167 -0.422 1.00 74.25 91 ILE A C 1
ATOM 711 O O . ILE A 1 91 ? 7.480 18.310 -1.464 1.00 74.25 91 ILE A O 1
ATOM 715 N N . ASP A 1 92 ? 6.421 19.178 0.331 1.00 66.56 92 ASP A N 1
ATOM 716 C CA . ASP A 1 92 ? 6.671 20.585 0.020 1.00 66.56 92 ASP A CA 1
ATOM 717 C C . ASP A 1 92 ? 7.838 21.136 0.841 1.00 66.56 92 ASP A C 1
ATOM 719 O O . ASP A 1 92 ? 7.638 21.623 1.950 1.00 66.56 92 ASP A O 1
ATOM 723 N N . ASN A 1 93 ? 9.070 21.012 0.346 1.00 64.00 93 ASN A N 1
ATOM 724 C CA . ASN A 1 93 ? 10.270 21.491 1.047 1.00 64.00 93 ASN A CA 1
ATOM 725 C C . ASN A 1 93 ? 11.017 22.603 0.282 1.00 64.00 93 ASN A C 1
ATOM 727 O O . ASN A 1 93 ? 12.227 22.752 0.442 1.00 64.00 93 ASN A O 1
ATOM 731 N N . GLY A 1 94 ? 10.318 23.358 -0.573 1.00 59.81 94 GLY A N 1
ATOM 732 C CA . GLY A 1 94 ? 10.923 24.311 -1.517 1.00 59.81 94 GLY A CA 1
ATOM 733 C C . GLY A 1 94 ? 11.275 23.696 -2.879 1.00 59.81 94 GLY A C 1
ATOM 734 O O . GLY A 1 94 ? 11.438 24.427 -3.851 1.00 59.81 94 GLY A O 1
ATOM 735 N N . SER A 1 95 ? 11.299 22.362 -2.971 1.00 57.03 95 SER A N 1
ATOM 736 C CA . SER A 1 95 ? 11.243 21.580 -4.211 1.00 57.03 95 SER A CA 1
ATOM 737 C C . SER A 1 95 ? 10.089 20.581 -4.107 1.00 57.03 95 SER A C 1
ATOM 739 O O . SER A 1 95 ? 9.927 19.923 -3.080 1.00 57.03 95 SER A O 1
ATOM 741 N N . VAL A 1 96 ? 9.243 20.479 -5.131 1.00 61.56 96 VAL A N 1
ATOM 742 C CA . VAL A 1 96 ? 8.077 19.587 -5.086 1.00 61.56 96 VAL A CA 1
ATOM 743 C C . VAL A 1 96 ? 8.530 18.159 -5.375 1.00 61.56 96 VAL A C 1
ATOM 745 O O . VAL A 1 96 ? 8.602 17.736 -6.523 1.00 61.56 96 VAL A O 1
ATOM 748 N N . SER A 1 97 ? 8.793 17.384 -4.323 1.00 63.69 97 SER A N 1
ATOM 749 C CA . SER A 1 97 ? 9.048 15.952 -4.476 1.00 63.69 97 SER A CA 1
ATOM 750 C C . SER A 1 97 ? 7.726 15.195 -4.491 1.00 63.69 97 SER A C 1
ATOM 752 O O . SER A 1 97 ? 6.934 15.275 -3.544 1.00 63.69 97 SER A O 1
ATOM 754 N N . ARG A 1 98 ? 7.479 14.461 -5.578 1.00 67.88 98 ARG A N 1
ATOM 755 C CA . ARG A 1 98 ? 6.327 13.567 -5.725 1.00 67.88 98 ARG A CA 1
ATOM 756 C C . ARG A 1 98 ? 6.800 12.136 -5.880 1.00 67.88 98 ARG A C 1
ATOM 758 O O . ARG A 1 98 ? 7.721 11.860 -6.649 1.00 67.88 98 ARG A O 1
ATOM 765 N N . SER A 1 99 ? 6.124 11.224 -5.198 1.00 66.88 99 SER A N 1
ATOM 766 C CA . SER A 1 99 ? 6.419 9.803 -5.309 1.00 66.88 99 SER A CA 1
ATOM 767 C C . SER A 1 99 ? 5.164 8.970 -5.481 1.00 66.88 99 SER A C 1
ATOM 769 O O . SER A 1 99 ? 4.074 9.353 -5.057 1.00 66.88 99 SER A O 1
ATOM 771 N N . PHE A 1 100 ? 5.333 7.828 -6.142 1.00 71.44 100 PHE A N 1
ATOM 772 C CA . PHE A 1 100 ? 4.237 6.991 -6.602 1.00 71.44 100 PHE A CA 1
ATOM 773 C C . PHE A 1 100 ? 4.496 5.523 -6.284 1.00 71.44 100 PHE A C 1
ATOM 775 O O . PHE A 1 100 ? 5.612 5.032 -6.473 1.00 71.44 100 PHE A O 1
ATOM 782 N N . LEU A 1 101 ? 3.449 4.826 -5.851 1.00 75.38 101 LEU A N 1
ATOM 783 C CA . LEU A 1 101 ? 3.446 3.387 -5.646 1.00 75.38 101 LEU A CA 1
ATOM 784 C C . LEU A 1 101 ? 2.098 2.809 -6.069 1.00 75.38 101 LEU A C 1
ATOM 786 O O . LEU A 1 101 ? 1.069 3.180 -5.518 1.00 75.38 101 LEU A O 1
ATOM 790 N N . ARG A 1 102 ? 2.100 1.856 -7.000 1.00 78.12 102 ARG A N 1
ATOM 791 C CA . ARG A 1 102 ? 0.889 1.162 -7.453 1.00 78.12 102 ARG A CA 1
ATOM 792 C C . ARG A 1 102 ? 1.087 -0.339 -7.437 1.00 78.12 102 ARG A C 1
ATOM 794 O O . ARG A 1 102 ? 2.193 -0.835 -7.663 1.00 78.12 102 ARG A O 1
ATOM 801 N N . GLY A 1 103 ? 0.014 -1.065 -7.160 1.00 80.50 103 GLY A N 1
ATOM 802 C CA . GLY A 1 103 ? 0.127 -2.485 -6.907 1.00 80.50 103 GLY A CA 1
ATOM 803 C C . GLY A 1 103 ? -1.189 -3.219 -6.734 1.00 80.50 103 GLY A C 1
ATOM 804 O O . GLY A 1 103 ? -2.267 -2.642 -6.865 1.00 80.50 103 GLY A O 1
ATOM 805 N N . GLY A 1 104 ? -1.076 -4.512 -6.450 1.00 84.81 104 GLY A N 1
ATOM 806 C CA . GLY A 1 104 ? -2.197 -5.349 -6.032 1.00 84.81 104 GLY A CA 1
ATOM 807 C C . GLY A 1 104 ? -2.265 -5.457 -4.513 1.00 84.81 104 GLY A C 1
ATOM 808 O O . GLY A 1 104 ? -1.251 -5.283 -3.834 1.00 84.81 104 GLY A O 1
ATOM 809 N N . TYR A 1 105 ? -3.443 -5.764 -3.978 1.00 87.00 105 TYR A N 1
ATOM 810 C CA . TYR A 1 105 ? -3.570 -6.114 -2.567 1.00 87.00 105 TYR A CA 1
ATOM 811 C C . TYR A 1 105 ? -4.492 -7.305 -2.333 1.00 87.00 105 TYR A C 1
ATOM 813 O O . TYR A 1 105 ? -5.324 -7.650 -3.173 1.00 87.00 105 TYR A O 1
ATOM 821 N N . ARG A 1 106 ? -4.339 -7.918 -1.159 1.00 89.12 106 ARG A N 1
ATOM 822 C CA . ARG A 1 106 ? -5.199 -8.982 -0.642 1.00 89.12 106 ARG A CA 1
ATOM 823 C C . ARG A 1 106 ? -5.511 -8.723 0.824 1.00 89.12 106 ARG A C 1
ATOM 825 O O . ARG A 1 106 ? -4.671 -8.193 1.546 1.00 89.12 106 ARG A O 1
ATOM 832 N N . ILE A 1 107 ? -6.711 -9.096 1.251 1.00 89.88 107 ILE A N 1
ATOM 833 C CA . ILE A 1 107 ? -7.142 -8.998 2.646 1.00 89.88 107 ILE A CA 1
ATOM 834 C C . ILE A 1 107 ? -7.129 -10.400 3.251 1.00 89.88 107 ILE A C 1
ATOM 836 O O . ILE A 1 107 ? -7.658 -11.334 2.650 1.00 89.88 107 ILE A O 1
ATOM 840 N N . GLU A 1 108 ? -6.553 -10.537 4.441 1.00 89.94 108 GLU A N 1
ATOM 841 C CA . GLU A 1 108 ? -6.598 -11.761 5.240 1.00 89.94 108 GLU A CA 1
ATOM 842 C C . GLU A 1 108 ? -6.924 -11.413 6.695 1.00 89.94 108 GLU A C 1
ATOM 844 O O . GLU A 1 108 ? -6.081 -10.909 7.435 1.00 89.94 108 GLU A O 1
ATOM 849 N N . GLY A 1 109 ? -8.164 -11.652 7.125 1.00 90.00 109 GLY A N 1
ATOM 850 C CA . GLY A 1 109 ? -8.596 -11.281 8.475 1.00 90.00 109 GLY A CA 1
ATOM 851 C C . GLY A 1 109 ? -8.436 -9.778 8.724 1.00 90.00 109 GLY A C 1
ATOM 852 O O . GLY A 1 109 ? -9.020 -8.963 8.015 1.00 90.00 109 GLY A O 1
ATOM 853 N N . ASN A 1 110 ? -7.657 -9.395 9.735 1.00 92.31 110 ASN A N 1
ATOM 854 C CA . ASN A 1 110 ? -7.362 -7.995 10.064 1.00 92.31 110 ASN A CA 1
ATOM 855 C C . ASN A 1 110 ? -6.136 -7.430 9.315 1.00 92.31 110 ASN A C 1
ATOM 857 O O . ASN A 1 110 ? -5.620 -6.370 9.675 1.00 92.31 110 ASN A O 1
ATOM 861 N N . MET A 1 111 ? -5.624 -8.151 8.320 1.00 90.88 111 MET A N 1
ATOM 862 C CA . MET A 1 111 ? -4.386 -7.830 7.625 1.00 90.88 111 MET A CA 1
ATOM 863 C C . MET A 1 111 ? -4.628 -7.493 6.153 1.00 90.88 111 MET A C 1
ATOM 865 O O . MET A 1 111 ? -5.496 -8.064 5.494 1.00 90.88 111 MET A O 1
ATOM 869 N N . ILE A 1 112 ? -3.808 -6.583 5.632 1.00 89.50 112 ILE A N 1
ATOM 870 C CA . ILE A 1 112 ? -3.694 -6.251 4.217 1.00 89.50 112 ILE A CA 1
ATOM 871 C C . ILE A 1 112 ? -2.288 -6.620 3.753 1.00 89.50 112 ILE A C 1
ATOM 873 O O . ILE A 1 112 ? -1.288 -6.218 4.348 1.00 89.50 112 ILE A O 1
ATOM 877 N N . VAL A 1 113 ? -2.218 -7.357 2.656 1.00 87.69 113 VAL A N 1
ATOM 878 C CA . VAL A 1 113 ? -0.982 -7.685 1.955 1.00 87.69 113 VAL A CA 1
ATOM 879 C C . VAL A 1 113 ? -0.914 -6.802 0.719 1.00 87.69 113 VAL A C 1
ATOM 881 O O . VAL A 1 113 ? -1.760 -6.931 -0.162 1.00 87.69 113 VAL A O 1
ATOM 884 N N . LEU A 1 114 ? 0.058 -5.895 0.656 1.00 85.19 114 LEU A N 1
ATOM 885 C CA . LEU A 1 114 ? 0.293 -5.013 -0.488 1.00 85.19 114 LEU A CA 1
ATOM 886 C C . LEU A 1 114 ? 1.476 -5.530 -1.304 1.00 85.19 114 LEU A C 1
ATOM 888 O O . LEU A 1 114 ? 2.505 -5.913 -0.750 1.00 85.19 114 LEU A O 1
ATOM 892 N N . GLN A 1 115 ? 1.378 -5.465 -2.625 1.00 80.25 115 GLN A N 1
ATOM 893 C CA . GLN A 1 115 ? 2.496 -5.751 -3.514 1.00 80.25 115 GLN A CA 1
ATOM 894 C C . GLN A 1 115 ? 2.621 -4.691 -4.596 1.00 80.25 115 GLN A C 1
ATOM 896 O O . GLN A 1 115 ? 1.705 -4.501 -5.394 1.00 80.25 115 GLN A O 1
ATOM 901 N N . ALA A 1 116 ? 3.794 -4.069 -4.674 1.00 76.25 116 ALA A N 1
ATOM 902 C CA . ALA A 1 116 ? 4.139 -3.139 -5.738 1.00 76.25 116 ALA A CA 1
ATOM 903 C C . ALA A 1 116 ? 4.247 -3.865 -7.088 1.00 76.25 116 ALA A C 1
ATOM 905 O O . ALA A 1 116 ? 4.916 -4.892 -7.199 1.00 76.25 116 ALA A O 1
ATOM 906 N N . ARG A 1 117 ? 3.636 -3.310 -8.136 1.00 69.75 117 ARG A N 1
ATOM 907 C CA . ARG A 1 117 ? 3.726 -3.839 -9.501 1.00 69.75 117 ARG A CA 1
ATOM 908 C C . ARG A 1 117 ? 4.404 -2.830 -10.412 1.00 69.75 117 ARG A C 1
ATOM 910 O O . ARG A 1 117 ? 3.838 -1.789 -10.733 1.00 69.75 117 ARG A O 1
ATOM 917 N N . LYS A 1 118 ? 5.621 -3.162 -10.852 1.00 63.31 118 LYS A N 1
ATOM 918 C CA . LYS A 1 118 ? 6.434 -2.321 -11.751 1.00 63.31 118 LYS A CA 1
ATOM 919 C C . LYS A 1 118 ? 5.815 -2.165 -13.144 1.00 63.31 118 LYS A C 1
ATOM 921 O O . LYS A 1 118 ? 6.130 -1.218 -13.853 1.00 63.31 118 LYS A O 1
ATOM 926 N N . ASP A 1 119 ? 4.940 -3.085 -13.529 1.00 62.69 119 ASP A N 1
ATOM 927 C CA . ASP A 1 119 ? 4.264 -3.124 -14.822 1.00 62.69 119 ASP A CA 1
ATOM 928 C C . ASP A 1 119 ? 2.940 -2.338 -14.853 1.00 62.69 119 ASP A C 1
ATOM 930 O O . ASP A 1 119 ? 2.421 -2.064 -15.931 1.00 62.69 119 ASP A O 1
ATOM 934 N N . LEU A 1 120 ? 2.416 -1.905 -13.697 1.00 59.84 120 LEU A N 1
ATOM 935 C CA . LEU A 1 120 ? 1.199 -1.081 -13.608 1.00 59.84 120 LEU A CA 1
ATOM 936 C C . LEU A 1 120 ? 1.446 0.430 -13.790 1.00 59.84 120 LEU A C 1
ATOM 938 O O . LEU A 1 120 ? 0.548 1.240 -13.539 1.00 59.84 120 LEU A O 1
ATOM 942 N N . GLY A 1 121 ? 2.623 0.797 -14.298 1.00 52.16 121 GLY A N 1
ATOM 943 C CA . GLY A 1 121 ? 2.904 2.110 -14.873 1.00 52.16 121 GLY A CA 1
ATOM 944 C C . GLY A 1 121 ? 4.008 2.898 -14.170 1.00 52.16 121 GLY A C 1
ATOM 945 O O . GLY A 1 121 ? 4.156 2.877 -12.951 1.00 52.16 121 GLY A O 1
ATOM 946 N N . THR A 1 122 ? 4.755 3.637 -14.986 1.00 49.38 122 THR A N 1
ATOM 947 C CA . THR A 1 122 ? 5.504 4.847 -14.624 1.00 49.38 122 THR A CA 1
ATOM 948 C C . THR A 1 122 ? 4.540 6.036 -14.743 1.00 49.38 122 THR A C 1
ATOM 950 O O . THR A 1 122 ? 3.704 6.018 -15.651 1.00 49.38 122 THR A O 1
ATOM 953 N N . PRO A 1 123 ? 4.599 7.072 -13.886 1.00 44.94 123 PRO A N 1
ATOM 954 C CA . PRO A 1 123 ? 3.838 8.291 -14.139 1.00 44.94 123 PRO A CA 1
ATOM 955 C C . PRO A 1 123 ? 4.320 8.921 -15.457 1.00 44.94 123 PRO A C 1
ATOM 957 O O . PRO A 1 123 ? 5.466 9.345 -15.573 1.00 44.94 123 PRO A O 1
ATOM 960 N N . ILE A 1 124 ? 3.449 8.932 -16.469 1.00 42.88 124 ILE A N 1
ATOM 961 C CA . ILE A 1 124 ? 3.688 9.531 -17.788 1.00 42.88 124 ILE A CA 1
ATOM 962 C C . ILE A 1 124 ? 3.403 11.034 -17.688 1.00 42.88 124 ILE A C 1
ATOM 964 O O . ILE A 1 124 ? 2.461 11.531 -18.299 1.00 42.88 124 ILE A O 1
ATOM 968 N N . ASP A 1 125 ? 4.166 11.766 -16.881 1.00 43.91 125 ASP A N 1
ATOM 969 C CA . ASP A 1 125 ? 4.239 13.219 -17.048 1.00 43.91 125 ASP A CA 1
ATOM 970 C C . ASP A 1 125 ? 5.634 13.570 -17.596 1.00 43.91 125 ASP A C 1
ATOM 972 O O . ASP A 1 125 ? 6.609 13.625 -16.843 1.00 43.91 125 ASP A O 1
ATOM 976 N N . PRO A 1 126 ? 5.748 13.766 -18.928 1.00 42.88 126 PRO A N 1
ATOM 977 C CA . PRO A 1 126 ? 6.999 14.115 -19.595 1.00 42.88 126 PRO A CA 1
ATOM 978 C C . PRO A 1 126 ? 7.572 15.471 -19.160 1.00 42.88 126 PRO A C 1
ATOM 980 O O . PRO A 1 126 ? 8.735 15.743 -19.448 1.00 42.88 126 PRO A O 1
ATOM 983 N N . ALA A 1 127 ? 6.775 16.331 -18.513 1.00 41.62 127 ALA A N 1
ATOM 984 C CA . ALA A 1 127 ? 7.181 17.675 -18.112 1.00 41.62 127 ALA A CA 1
ATOM 985 C C . ALA A 1 127 ? 7.859 17.719 -16.734 1.00 41.62 127 ALA A C 1
ATOM 987 O O . ALA A 1 127 ? 8.552 18.687 -16.430 1.00 41.62 127 ALA A O 1
ATOM 988 N N . HIS A 1 128 ? 7.708 16.676 -15.913 1.00 43.19 128 HIS A N 1
ATOM 989 C CA . HIS A 1 128 ? 8.281 16.618 -14.570 1.00 43.19 128 HIS A CA 1
ATOM 990 C C . HIS A 1 128 ? 9.190 15.394 -14.443 1.00 43.19 128 HIS A C 1
ATOM 992 O O . HIS A 1 128 ? 8.815 14.350 -13.927 1.00 43.19 128 HIS A O 1
ATOM 998 N N . TYR A 1 129 ? 10.444 15.533 -14.871 1.00 42.88 129 TYR A N 1
ATOM 999 C CA . TYR A 1 129 ? 11.478 14.496 -14.718 1.00 42.88 129 TYR A CA 1
ATOM 1000 C C . TYR A 1 129 ? 11.851 14.212 -13.241 1.00 42.88 129 TYR A C 1
ATOM 1002 O O . TYR A 1 129 ? 12.687 13.359 -12.953 1.00 42.88 129 TYR A O 1
ATOM 1010 N N . GLU A 1 130 ? 11.238 14.929 -12.292 1.00 44.41 130 GLU A N 1
ATOM 1011 C CA . GLU A 1 130 ? 11.510 14.857 -10.853 1.00 44.41 130 GLU A CA 1
ATOM 1012 C C . GLU A 1 130 ? 10.749 13.739 -10.122 1.00 44.41 130 GLU A C 1
ATOM 1014 O O . GLU A 1 130 ? 10.918 13.573 -8.911 1.00 44.41 130 GLU A O 1
ATOM 1019 N N . TYR A 1 131 ? 9.930 12.935 -10.814 1.00 45.81 131 TYR A N 1
ATOM 1020 C CA . TYR A 1 131 ? 9.298 11.780 -10.176 1.00 45.81 131 TYR A CA 1
ATOM 1021 C C . TYR A 1 131 ? 10.348 10.742 -9.799 1.00 45.81 131 TYR A C 1
ATOM 1023 O O . TYR A 1 131 ? 10.780 9.920 -10.611 1.00 45.81 131 TYR A O 1
ATOM 1031 N N . LYS A 1 132 ? 10.689 10.707 -8.513 1.00 50.62 132 LYS A N 1
ATOM 1032 C CA . LYS A 1 132 ? 11.296 9.523 -7.922 1.00 50.62 132 LYS A CA 1
ATOM 1033 C C . LYS A 1 132 ? 10.198 8.470 -7.831 1.00 50.62 132 LYS A C 1
ATOM 1035 O O . LYS A 1 132 ? 9.412 8.436 -6.883 1.00 50.62 132 LYS A O 1
ATOM 1040 N N . PHE A 1 133 ? 10.108 7.638 -8.869 1.00 45.03 133 PHE A N 1
ATOM 1041 C CA . PHE A 1 133 ? 9.430 6.355 -8.753 1.00 45.03 133 PHE A CA 1
ATOM 1042 C C . PHE A 1 133 ? 10.076 5.636 -7.576 1.00 45.03 133 PHE A C 1
ATOM 1044 O O . PHE A 1 133 ? 11.300 5.639 -7.466 1.00 45.03 133 PHE A O 1
ATOM 1051 N N . TYR A 1 134 ? 9.272 5.054 -6.696 1.00 49.41 134 TYR A N 1
ATOM 1052 C CA . TYR A 1 134 ? 9.805 4.108 -5.738 1.00 49.41 134 TYR A CA 1
ATOM 1053 C C . TYR A 1 134 ? 9.816 2.756 -6.436 1.00 49.41 134 TYR A C 1
ATOM 1055 O O . TYR A 1 134 ? 8.763 2.112 -6.503 1.00 49.41 134 TYR A O 1
ATOM 1063 N N . PRO A 1 135 ? 10.956 2.284 -6.980 1.00 37.28 135 PRO A N 1
ATOM 1064 C CA . PRO A 1 135 ? 11.087 0.890 -7.325 1.00 37.28 135 PRO A CA 1
ATOM 1065 C C . PRO A 1 135 ? 11.186 0.137 -6.008 1.00 37.28 135 PRO A C 1
ATOM 1067 O O . PRO A 1 135 ? 12.241 -0.370 -5.650 1.00 37.28 135 PRO A O 1
ATOM 1070 N N . LEU A 1 136 ? 10.073 0.029 -5.290 1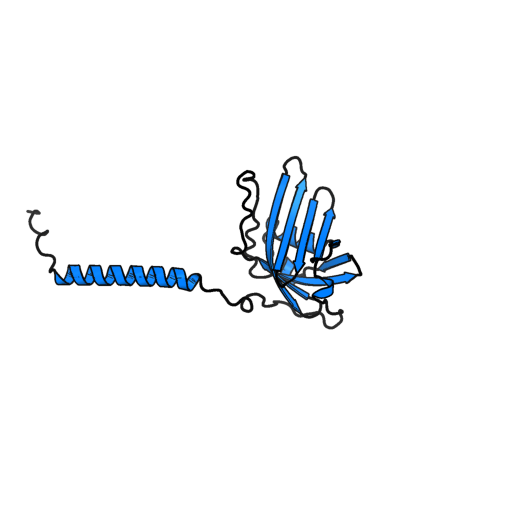.00 44.34 136 LEU A N 1
ATOM 1071 C CA . LEU A 1 136 ? 9.985 -0.939 -4.228 1.00 44.34 136 LEU A CA 1
ATOM 1072 C C . LEU A 1 136 ? 10.149 -2.279 -4.922 1.00 44.34 136 LEU A C 1
ATOM 1074 O O . LEU A 1 136 ? 9.233 -2.833 -5.522 1.00 44.34 136 LEU A O 1
ATOM 1078 N N . SER A 1 137 ? 11.355 -2.814 -4.813 1.00 42.84 137 SER A N 1
ATOM 1079 C CA . SER A 1 137 ? 11.637 -4.236 -4.911 1.00 42.84 137 SER A CA 1
ATOM 1080 C C . SER A 1 137 ? 10.991 -4.998 -3.743 1.00 42.84 137 SER A C 1
ATOM 1082 O O . SER A 1 137 ? 11.396 -6.108 -3.420 1.00 42.84 137 SER A O 1
ATOM 1084 N N . LEU A 1 138 ? 9.966 -4.422 -3.099 1.00 50.47 138 LEU A N 1
ATOM 1085 C CA . LEU A 1 138 ? 9.117 -5.105 -2.150 1.00 50.47 138 LEU A CA 1
ATOM 1086 C C . LEU A 1 138 ? 8.247 -6.074 -2.921 1.00 50.47 138 LEU A C 1
ATOM 1088 O O . LEU A 1 138 ? 7.149 -5.749 -3.366 1.00 50.47 138 LEU A O 1
ATOM 1092 N N . GLU A 1 139 ? 8.771 -7.286 -3.029 1.00 62.19 139 GLU A N 1
ATOM 1093 C CA . GLU A 1 139 ? 8.037 -8.480 -3.419 1.00 62.19 139 GLU A CA 1
ATOM 1094 C C . GLU A 1 139 ? 6.653 -8.524 -2.757 1.00 62.19 139 GLU A C 1
ATOM 1096 O O . GLU A 1 139 ? 5.698 -8.952 -3.395 1.00 62.19 139 GLU A O 1
ATOM 1101 N N . THR A 1 140 ? 6.523 -8.071 -1.499 1.00 75.25 140 THR A N 1
ATOM 1102 C CA . THR A 1 140 ? 5.256 -7.944 -0.752 1.00 75.25 140 THR A CA 1
ATOM 1103 C C . THR A 1 140 ? 5.487 -7.173 0.561 1.00 75.25 140 THR A C 1
ATOM 1105 O O . THR A 1 140 ? 6.607 -7.185 1.072 1.00 75.25 140 THR A O 1
ATOM 1108 N N . ILE A 1 141 ? 4.472 -6.523 1.140 1.00 80.25 141 ILE A N 1
ATOM 1109 C CA . ILE A 1 141 ? 4.461 -6.038 2.535 1.00 80.25 141 ILE A CA 1
ATOM 1110 C C . ILE A 1 141 ? 3.137 -6.409 3.205 1.00 80.25 141 ILE A C 1
ATOM 1112 O O . ILE A 1 141 ? 2.062 -6.163 2.659 1.00 80.25 141 ILE A O 1
ATOM 1116 N N . SER A 1 142 ? 3.228 -6.984 4.399 1.00 86.31 142 SER A N 1
ATOM 1117 C CA . SER A 1 142 ? 2.072 -7.361 5.211 1.00 86.31 142 SER A CA 1
ATOM 1118 C C . SER A 1 142 ? 1.834 -6.312 6.304 1.00 86.31 142 SER A C 1
ATOM 1120 O O . SER A 1 142 ? 2.754 -5.957 7.042 1.00 86.31 142 SER A O 1
ATOM 1122 N N . LEU A 1 143 ? 0.613 -5.791 6.410 1.00 87.75 143 LEU A N 1
ATOM 1123 C CA . LEU A 1 143 ? 0.234 -4.723 7.338 1.00 87.75 143 LEU A CA 1
ATOM 1124 C C . LEU A 1 143 ? -1.030 -5.116 8.095 1.00 87.75 143 LEU A C 1
ATOM 1126 O O . LEU A 1 143 ? -2.002 -5.538 7.475 1.00 87.75 143 LEU A O 1
ATOM 1130 N N . TYR A 1 144 ? -1.076 -4.907 9.409 1.00 90.12 144 TYR A N 1
ATOM 1131 C CA . TYR A 1 144 ? -2.366 -4.933 10.098 1.00 90.12 144 TYR A CA 1
ATOM 1132 C C . TYR A 1 144 ? -3.121 -3.652 9.783 1.00 90.12 144 TYR A C 1
ATOM 1134 O O . TYR A 1 144 ? -2.534 -2.571 9.791 1.00 90.12 144 TYR A O 1
ATOM 1142 N N . ALA A 1 145 ? -4.415 -3.769 9.521 1.00 90.50 145 ALA A N 1
ATOM 1143 C CA . ALA A 1 145 ? -5.279 -2.637 9.254 1.00 90.50 145 ALA A CA 1
ATOM 1144 C C . ALA A 1 145 ? -6.430 -2.611 10.251 1.00 90.50 145 ALA A C 1
ATOM 1146 O O . ALA A 1 145 ? -6.974 -3.640 10.646 1.00 90.50 145 ALA A O 1
ATOM 1147 N N . GLN A 1 146 ? -6.809 -1.408 10.656 1.00 91.06 146 GLN A N 1
ATOM 1148 C CA . GLN A 1 146 ? -8.002 -1.164 11.449 1.00 91.06 146 GLN A CA 1
ATOM 1149 C C . GLN A 1 146 ? -8.740 0.017 10.843 1.00 91.06 146 GLN A C 1
ATOM 1151 O O . GLN A 1 146 ? -8.130 0.992 10.405 1.00 91.06 146 GLN A O 1
ATOM 1156 N N . THR A 1 147 ? -10.065 -0.075 10.809 1.00 89.31 147 THR A N 1
ATOM 1157 C CA . THR A 1 147 ? -10.921 1.020 10.356 1.00 89.31 147 THR A CA 1
ATOM 1158 C C . THR A 1 147 ? -11.875 1.401 11.476 1.00 89.31 147 THR A C 1
ATOM 1160 O O . THR A 1 147 ? -12.471 0.545 12.126 1.00 89.31 147 THR A O 1
ATOM 1163 N N . ASN A 1 148 ? -11.999 2.700 11.721 1.00 89.25 148 ASN A N 1
ATOM 1164 C CA . ASN A 1 148 ? -12.961 3.287 12.637 1.00 89.25 148 ASN A CA 1
ATOM 1165 C C . ASN A 1 148 ? -13.676 4.429 11.905 1.00 89.25 148 ASN A C 1
ATOM 1167 O O . ASN A 1 148 ? -13.179 5.555 11.812 1.00 89.25 148 ASN A O 1
ATOM 1171 N N . GLY A 1 149 ? -14.819 4.105 11.299 1.00 88.31 149 GLY A N 1
ATOM 1172 C CA . GLY A 1 149 ? -15.575 5.030 10.459 1.00 88.31 149 GLY A CA 1
ATOM 1173 C C . GLY A 1 149 ? -14.754 5.520 9.264 1.00 88.31 149 GLY A C 1
ATOM 1174 O O . GLY A 1 149 ? -14.439 4.756 8.355 1.00 88.31 149 GLY A O 1
ATOM 1175 N N . ARG A 1 150 ? -14.418 6.815 9.258 1.00 89.94 150 ARG A N 1
ATOM 1176 C CA . ARG A 1 150 ? -13.622 7.455 8.193 1.00 89.94 150 ARG A CA 1
ATOM 1177 C C . ARG A 1 150 ? -12.125 7.459 8.481 1.00 89.94 150 ARG A C 1
ATOM 1179 O O . ARG A 1 150 ? -11.390 8.078 7.723 1.00 89.94 150 ARG A O 1
ATOM 1186 N N . VAL A 1 151 ? -11.673 6.819 9.554 1.00 89.44 151 VAL A N 1
ATOM 1187 C CA . VAL A 1 151 ? -10.254 6.738 9.900 1.00 89.44 151 VAL A CA 1
ATOM 1188 C C . VAL A 1 151 ? -9.769 5.315 9.693 1.00 89.44 151 VAL A C 1
ATOM 1190 O O . VAL A 1 151 ? -10.404 4.368 10.149 1.00 89.44 151 VAL A O 1
ATOM 1193 N N . MET A 1 152 ? -8.640 5.166 9.016 1.00 90.12 152 MET A N 1
ATOM 1194 C CA . MET A 1 152 ? -7.935 3.905 8.867 1.00 90.12 152 MET A CA 1
ATOM 1195 C C . MET A 1 152 ? -6.535 4.053 9.437 1.00 90.12 152 MET A C 1
ATOM 1197 O O . MET A 1 152 ?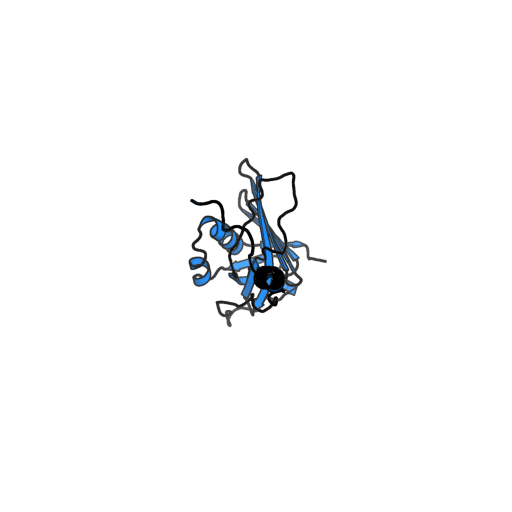 -5.835 5.017 9.144 1.00 90.12 152 MET A O 1
ATOM 1201 N N . THR A 1 153 ? -6.122 3.094 10.245 1.00 88.06 153 THR A N 1
ATOM 1202 C CA . THR A 1 153 ? -4.754 3.000 10.742 1.00 88.06 153 THR A CA 1
ATOM 1203 C C . THR A 1 153 ? -4.144 1.723 10.214 1.00 88.06 153 THR A C 1
ATOM 1205 O O . THR A 1 153 ? -4.800 0.677 10.160 1.00 88.06 153 THR A O 1
ATOM 1208 N N . TRP A 1 154 ? -2.887 1.813 9.802 1.00 87.81 154 TRP A N 1
ATOM 1209 C CA . TRP A 1 154 ? -2.090 0.637 9.514 1.00 87.81 154 TRP A CA 1
ATOM 1210 C C . TRP A 1 154 ? -1.089 0.429 10.647 1.00 87.81 154 TRP A C 1
ATOM 1212 O O . TRP A 1 154 ? -0.793 1.314 11.449 1.00 87.81 154 TRP A O 1
ATOM 1222 N N . GLN A 1 155 ? -0.593 -0.789 10.761 1.00 85.38 155 GLN A N 1
ATOM 1223 C CA . GLN A 1 155 ? 0.486 -1.104 11.670 1.00 85.38 155 GLN A CA 1
ATOM 1224 C C . GLN A 1 155 ? 1.412 -2.079 10.968 1.00 85.38 155 GLN A C 1
ATOM 1226 O O . GLN A 1 155 ? 1.027 -3.207 10.662 1.00 85.38 155 GLN A O 1
ATOM 1231 N N . THR A 1 156 ? 2.644 -1.635 10.730 1.00 82.75 156 THR A N 1
ATOM 1232 C CA . THR A 1 156 ? 3.701 -2.498 10.210 1.00 82.75 156 THR A CA 1
ATOM 1233 C C . THR A 1 156 ? 4.217 -3.384 11.343 1.00 82.75 156 THR A C 1
ATOM 1235 O O . THR A 1 156 ? 4.739 -2.866 12.336 1.00 82.75 156 THR A O 1
ATOM 1238 N N . PRO A 1 157 ? 4.103 -4.714 11.234 1.00 82.19 157 PRO A N 1
ATOM 1239 C CA . PRO A 1 157 ? 4.654 -5.633 12.220 1.00 82.19 157 PRO A CA 1
ATOM 1240 C C . PRO A 1 157 ? 6.172 -5.515 12.289 1.00 82.19 157 PRO A C 1
ATOM 1242 O O . PRO A 1 157 ? 6.838 -5.207 11.302 1.00 82.19 157 PRO A O 1
ATOM 1245 N N . ARG A 1 158 ? 6.750 -5.815 13.455 1.00 79.25 158 ARG A N 1
ATOM 1246 C CA . ARG A 1 158 ? 8.196 -5.668 13.680 1.00 79.25 158 ARG A CA 1
ATOM 1247 C C . ARG A 1 158 ? 9.043 -6.525 12.731 1.00 79.25 158 ARG A C 1
ATOM 1249 O O . ARG A 1 158 ? 10.135 -6.105 12.364 1.00 79.25 158 ARG A O 1
ATOM 1256 N N . SER A 1 159 ? 8.562 -7.711 12.355 1.00 79.12 159 SER A N 1
ATOM 1257 C CA . SER A 1 159 ? 9.221 -8.598 11.387 1.00 79.12 159 SER A CA 1
ATOM 1258 C C . SER A 1 159 ? 9.306 -7.964 9.998 1.00 79.12 159 SER A C 1
ATOM 1260 O O . SER A 1 159 ? 10.375 -7.961 9.396 1.00 79.12 159 SER A O 1
ATOM 1262 N N . GLU A 1 160 ? 8.211 -7.365 9.527 1.00 75.94 160 GLU A N 1
ATOM 1263 C CA . GLU A 1 160 ? 8.177 -6.621 8.265 1.00 75.94 160 GLU A CA 1
ATOM 1264 C C . GLU A 1 160 ? 9.045 -5.364 8.353 1.00 75.94 160 GLU A C 1
ATOM 1266 O O . GLU A 1 160 ? 9.871 -5.141 7.479 1.00 75.94 160 GLU A O 1
ATOM 1271 N N . ALA A 1 161 ? 8.965 -4.597 9.445 1.00 71.88 161 ALA A N 1
ATOM 1272 C CA . ALA A 1 161 ? 9.773 -3.390 9.627 1.00 71.88 161 ALA A CA 1
ATOM 1273 C C . ALA A 1 161 ? 11.289 -3.656 9.549 1.00 71.88 161 ALA A C 1
ATOM 1275 O O . ALA A 1 161 ? 11.998 -2.881 8.921 1.00 71.88 161 ALA A O 1
ATOM 1276 N N . LYS A 1 162 ? 11.775 -4.765 10.130 1.00 70.38 162 LYS A N 1
ATOM 1277 C CA . LYS A 1 162 ? 13.189 -5.186 10.043 1.00 70.38 162 LYS A CA 1
ATOM 1278 C C . LYS A 1 162 ? 13.612 -5.621 8.640 1.00 70.38 162 LYS A C 1
ATOM 1280 O O . LYS A 1 162 ? 14.769 -5.505 8.277 1.00 70.38 162 LYS A O 1
ATOM 1285 N N . ARG A 1 163 ? 12.695 -6.190 7.855 1.00 71.19 163 ARG A N 1
ATOM 1286 C CA . ARG A 1 163 ? 12.993 -6.628 6.482 1.00 71.19 163 ARG A CA 1
ATOM 1287 C C . ARG A 1 163 ? 13.166 -5.437 5.547 1.00 71.19 163 ARG A C 1
ATOM 1289 O O . ARG A 1 163 ? 13.907 -5.510 4.573 1.00 71.19 163 ARG A O 1
ATOM 1296 N N . LEU A 1 164 ? 12.468 -4.348 5.837 1.00 65.19 164 LEU A N 1
ATOM 1297 C CA . LEU A 1 164 ? 12.511 -3.112 5.076 1.00 65.19 164 LEU A CA 1
ATOM 1298 C C . LEU A 1 164 ? 13.806 -2.308 5.346 1.00 65.19 164 LEU A C 1
ATOM 1300 O O . LEU A 1 164 ? 13.795 -1.096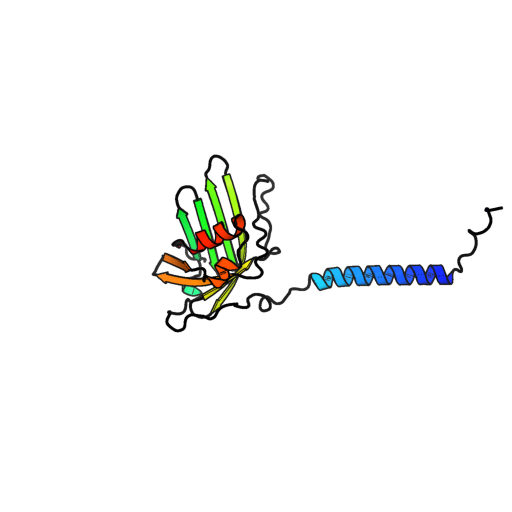 5.254 1.00 65.19 164 LEU A O 1
ATOM 1304 N N . ASP A 1 165 ? 14.943 -2.934 5.648 1.00 49.38 165 ASP A N 1
ATOM 1305 C CA . ASP A 1 165 ? 16.192 -2.281 6.092 1.00 49.38 165 ASP A CA 1
ATOM 1306 C C . ASP A 1 165 ? 16.886 -1.363 5.045 1.00 49.38 165 ASP A C 1
ATOM 1308 O O . ASP A 1 165 ? 18.020 -0.938 5.255 1.00 49.38 165 ASP A O 1
ATOM 1312 N N . ASN A 1 166 ? 16.223 -0.994 3.936 1.00 55.06 166 ASN A N 1
ATOM 1313 C CA . ASN A 1 166 ? 16.608 0.173 3.134 1.00 55.06 166 ASN A CA 1
ATOM 1314 C C . ASN A 1 166 ? 15.940 1.443 3.714 1.00 55.06 166 ASN A C 1
ATOM 1316 O O . ASN A 1 166 ? 14.752 1.681 3.459 1.00 55.06 166 ASN A O 1
ATOM 1320 N N . PRO A 1 167 ? 16.667 2.273 4.485 1.00 48.88 167 PRO A N 1
ATOM 1321 C CA . PRO A 1 167 ? 16.077 3.281 5.364 1.00 48.88 167 PRO A CA 1
ATOM 1322 C C . PRO A 1 167 ? 15.312 4.390 4.633 1.00 48.88 167 PRO A C 1
ATOM 1324 O O . PRO A 1 167 ? 14.367 4.929 5.199 1.00 48.88 167 PRO A O 1
ATOM 1327 N N . GLU A 1 168 ? 15.650 4.727 3.385 1.00 50.44 168 GLU A N 1
ATOM 1328 C CA . GLU A 1 168 ? 14.969 5.815 2.664 1.00 50.44 168 GLU A CA 1
ATOM 1329 C C . GLU A 1 168 ? 13.629 5.391 2.041 1.00 50.44 168 GLU A C 1
ATOM 1331 O O . GLU A 1 168 ? 12.654 6.147 2.075 1.00 50.44 168 GLU A O 1
ATOM 1336 N N . GLU A 1 169 ? 13.555 4.174 1.498 1.00 50.78 169 GLU A N 1
ATOM 1337 C CA . GLU A 1 169 ? 12.359 3.641 0.828 1.00 50.78 169 GLU A CA 1
ATOM 1338 C C . GLU A 1 169 ? 11.355 3.073 1.840 1.00 50.78 169 GLU A C 1
ATOM 1340 O O . GLU A 1 169 ? 10.139 3.248 1.716 1.00 50.78 169 GLU A O 1
ATOM 1345 N N . ALA A 1 170 ? 11.868 2.452 2.899 1.00 50.69 170 ALA A N 1
ATOM 1346 C CA . ALA A 1 170 ? 11.076 1.905 3.985 1.00 50.69 170 ALA A CA 1
ATOM 1347 C C . ALA A 1 170 ? 10.493 2.965 4.899 1.00 50.69 170 ALA A C 1
ATOM 1349 O O . ALA A 1 170 ? 9.345 2.829 5.320 1.00 50.69 170 ALA A O 1
ATOM 1350 N N . ALA A 1 171 ? 11.242 4.039 5.172 1.00 51.88 171 ALA A N 1
ATOM 1351 C CA . ALA A 1 171 ? 10.759 5.114 6.022 1.00 51.88 171 ALA A CA 1
ATOM 1352 C C . ALA A 1 171 ? 9.455 5.699 5.488 1.00 51.88 171 ALA A C 1
ATOM 1354 O O . ALA A 1 171 ? 8.621 6.077 6.290 1.00 51.88 171 ALA A O 1
ATOM 1355 N N . GLN A 1 172 ? 9.216 5.736 4.175 1.00 55.41 172 GLN A N 1
ATOM 1356 C CA . GLN A 1 172 ? 7.984 6.325 3.648 1.00 55.41 172 GLN A CA 1
ATOM 1357 C C . GLN A 1 172 ? 6.766 5.414 3.772 1.00 55.41 172 GLN A C 1
ATOM 1359 O O . GLN A 1 172 ? 5.705 5.904 4.148 1.00 55.41 172 GLN A O 1
ATOM 1364 N N . ILE A 1 173 ? 6.903 4.106 3.528 1.00 56.47 173 ILE A N 1
ATOM 1365 C CA . ILE A 1 173 ? 5.796 3.158 3.733 1.00 56.47 173 ILE A CA 1
ATOM 1366 C C . ILE A 1 173 ? 5.557 2.920 5.216 1.00 56.47 173 ILE A C 1
ATOM 1368 O O . ILE A 1 173 ? 4.410 2.911 5.637 1.00 56.47 173 ILE A O 1
ATOM 1372 N N . ILE A 1 174 ? 6.611 2.753 6.016 1.00 55.97 174 ILE A N 1
ATOM 1373 C CA . ILE A 1 174 ? 6.494 2.586 7.468 1.00 55.97 174 ILE A CA 1
ATOM 1374 C C . ILE A 1 174 ? 5.866 3.841 8.077 1.00 55.97 174 ILE A C 1
ATOM 1376 O O . ILE A 1 174 ? 4.951 3.727 8.883 1.00 55.97 174 ILE A O 1
ATOM 1380 N N . PHE A 1 175 ? 6.276 5.035 7.647 1.00 56.09 175 PHE A N 1
ATOM 1381 C CA . PHE A 1 175 ? 5.677 6.286 8.109 1.00 56.09 175 PHE A CA 1
ATOM 1382 C C . PHE A 1 175 ? 4.227 6.442 7.650 1.00 56.09 175 PHE A C 1
ATOM 1384 O O . PHE A 1 175 ? 3.375 6.800 8.454 1.00 56.09 175 PHE A O 1
ATOM 1391 N N . ALA A 1 176 ? 3.915 6.135 6.388 1.00 57.69 176 ALA A N 1
ATOM 1392 C CA . ALA A 1 176 ? 2.541 6.168 5.893 1.00 57.69 176 ALA A CA 1
ATOM 1393 C C . ALA A 1 176 ? 1.665 5.099 6.571 1.00 57.69 176 ALA A C 1
ATOM 1395 O O . ALA A 1 176 ? 0.484 5.328 6.814 1.00 57.69 176 ALA A O 1
ATOM 1396 N N . ALA A 1 177 ? 2.241 3.953 6.934 1.00 56.91 177 ALA A N 1
ATOM 1397 C CA . ALA A 1 177 ? 1.551 2.910 7.669 1.00 56.91 177 ALA A CA 1
ATOM 1398 C C . ALA A 1 177 ? 1.310 3.309 9.129 1.00 56.91 177 ALA A C 1
ATOM 1400 O O . ALA A 1 177 ? 0.258 3.016 9.667 1.00 56.91 177 ALA A O 1
ATOM 1401 N N . GLN A 1 178 ? 2.226 4.033 9.767 1.00 63.34 178 GLN A N 1
ATOM 1402 C CA . GLN A 1 178 ? 2.093 4.450 11.169 1.00 63.34 178 GLN A CA 1
ATOM 1403 C C . GLN A 1 178 ? 1.107 5.601 11.398 1.00 63.34 178 GLN A C 1
ATOM 1405 O O . GLN A 1 178 ? 0.931 6.044 12.533 1.00 63.34 178 GLN A O 1
ATOM 1410 N N . MET A 1 179 ? 0.476 6.107 10.342 1.00 69.81 179 MET A N 1
ATOM 1411 C CA . MET A 1 179 ? -0.301 7.331 10.399 1.00 69.81 179 MET A CA 1
ATOM 1412 C C . MET A 1 179 ? -1.784 7.099 10.102 1.00 69.81 179 MET A C 1
ATOM 1414 O O . MET A 1 179 ? -2.132 6.219 9.312 1.00 69.81 179 MET A O 1
ATOM 1418 N N . PRO A 1 180 ? -2.680 7.890 10.720 1.00 79.56 180 PRO A N 1
ATOM 1419 C CA . PRO A 1 180 ? -4.103 7.786 10.455 1.00 79.56 180 PRO A CA 1
ATOM 1420 C C . PRO A 1 180 ? -4.432 8.350 9.069 1.00 79.56 180 PRO A C 1
ATOM 1422 O O . PRO A 1 180 ? -4.187 9.519 8.763 1.00 79.56 180 PRO A O 1
ATOM 1425 N N . TRP A 1 181 ? -5.039 7.509 8.247 1.00 85.06 181 TRP A N 1
ATOM 1426 C CA . TRP A 1 181 ? -5.613 7.843 6.956 1.00 85.06 181 TRP A CA 1
ATOM 1427 C C . TRP A 1 181 ? -7.066 8.269 7.127 1.00 85.06 181 TRP A C 1
ATOM 1429 O O . TRP A 1 181 ? -7.846 7.588 7.789 1.00 85.06 181 TRP A O 1
ATOM 1439 N N . VAL A 1 182 ? -7.456 9.368 6.492 1.00 86.31 182 VAL A N 1
ATOM 1440 C CA . VAL A 1 182 ? -8.817 9.908 6.541 1.00 86.31 182 VAL A CA 1
ATOM 1441 C C . VAL A 1 182 ? -9.514 9.685 5.204 1.00 86.31 182 VAL A C 1
ATOM 1443 O O . VAL A 1 182 ? -9.006 10.075 4.155 1.00 86.31 182 VAL A O 1
ATOM 1446 N N . LYS A 1 183 ? -10.698 9.072 5.231 1.00 88.00 183 LYS A N 1
ATOM 1447 C CA . LYS A 1 183 ? -11.504 8.762 4.047 1.00 88.00 183 LYS A CA 1
ATOM 1448 C C . LYS A 1 183 ? -12.133 10.030 3.481 1.00 88.00 183 LYS A C 1
ATOM 1450 O O . LYS A 1 183 ? -13.073 10.584 4.066 1.00 88.00 183 LYS A O 1
ATOM 1455 N N . VAL A 1 184 ? -11.647 10.468 2.327 1.00 86.31 184 VAL A N 1
ATOM 1456 C CA . VAL A 1 184 ? -12.095 11.700 1.662 1.00 86.31 184 VAL A CA 1
ATOM 1457 C C . VAL A 1 184 ? -13.216 11.442 0.658 1.00 86.31 184 VAL A C 1
ATOM 1459 O O . VAL A 1 184 ? -14.117 12.268 0.552 1.00 86.31 184 VAL A O 1
ATOM 1462 N N . ALA A 1 185 ? -13.233 10.277 0.006 1.00 74.12 185 ALA A N 1
ATOM 1463 C CA . ALA A 1 185 ? -14.294 9.888 -0.922 1.00 74.12 185 ALA A CA 1
ATOM 1464 C C . ALA A 1 185 ? -14.472 8.363 -0.975 1.00 74.12 185 ALA A C 1
ATOM 1466 O O . ALA A 1 185 ? -13.557 7.602 -0.652 1.00 74.12 185 ALA A O 1
ATOM 1467 N N . LEU A 1 186 ? -15.657 7.922 -1.395 1.00 68.69 186 LEU A N 1
ATOM 1468 C CA . LEU A 1 186 ? -15.878 6.544 -1.834 1.00 68.69 186 LEU A CA 1
ATOM 1469 C C . LEU A 1 186 ? -15.448 6.430 -3.300 1.00 68.69 186 LEU A C 1
ATOM 1471 O O . LEU A 1 186 ? -15.616 7.380 -4.062 1.00 68.69 186 LEU A O 1
ATOM 1475 N N . GLU A 1 187 ? -14.872 5.292 -3.683 1.00 55.69 187 GLU A N 1
ATOM 1476 C CA . GLU A 1 187 ? -14.632 5.010 -5.100 1.00 55.69 187 GLU A CA 1
ATOM 1477 C C . GLU A 1 187 ? -15.990 4.648 -5.729 1.00 55.69 187 GLU A C 1
ATOM 1479 O O . GLU A 1 187 ? -16.680 3.806 -5.140 1.00 55.69 187 GLU A O 1
ATOM 1484 N N . PRO A 1 188 ? -16.402 5.282 -6.844 1.00 50.12 188 PRO A N 1
ATOM 1485 C CA . PRO A 1 188 ? -17.642 4.934 -7.542 1.00 50.12 188 PRO A CA 1
ATOM 1486 C C . PRO A 1 188 ? -17.634 3.466 -7.978 1.00 50.12 188 PRO A C 1
ATOM 1488 O O . PRO A 1 188 ? -16.551 2.969 -8.367 1.00 50.12 188 PRO A O 1
#

Organism: NCBI:txid349221

pLDDT: mean 71.16, std 16.3, range [37.28, 92.31]

Sequence (188 aa):
MLKQSLGRLPAHLVVIFFVALTLAVLIGVAMQFASRRDIPKEAYLQSRIEPQSDKPAVTEAQLRGLWMYKSGQRIATLRIGGGVFEIISYIDNGSVSRSFLRGGYRIEGNMIVLQARKDLGTPIDPAHYEYKFYPLSLETISLYAQTNGRVMTWQTPRSEAKRLDNPEEAAQIIFAAQMPWVKVALEP

Secondary structure (DSSP, 8-state):
-----SS---HHHHHHHHHHHHHHHHHHHHHHHHTTS---TTTT---SS---TTSPPP-HHHH-EEEEEEETTEEEEEEEETTEEEEEEEEESSSEEEEEEEEEEEEETTEEEEEE-TTS-----TT-TT-EE-----S-EEEEEEEETTEEEEE--HHHHHHT--HHHHHHHHHHHTS-EEEEE---

Solvent-accessible surface area (backbone atoms only — not comparable to full-atom values): 10884 Å² total; per-residue (Å²): 143,90,86,84,86,90,82,77,78,56,66,67,60,56,51,52,48,51,53,50,50,52,51,50,50,52,49,53,51,49,47,60,53,56,75,62,52,77,72,58,84,72,85,51,66,69,69,89,69,80,58,54,86,92,47,72,63,57,50,69,81,75,62,40,15,33,29,36,34,77,56,94,56,35,39,35,38,36,41,33,48,96,55,36,37,38,38,44,38,40,36,64,77,94,53,82,43,39,35,48,47,43,27,42,48,48,75,46,51,18,24,38,31,42,23,57,37,84,85,81,60,74,89,89,51,90,88,52,87,65,57,51,65,58,82,59,81,41,69,51,49,55,28,41,42,50,75,60,91,54,38,34,38,38,40,66,43,70,72,55,57,62,70,40,71,53,67,77,71,30,48,54,55,52,51,59,25,68,35,68,28,36,57,76,44,74,64,132

Nearest PDB structures (foldseek):
  7azg-assembly4_G  TM=4.126E-01  e=6.608E-02  Escherichia coli 2-427-07_S4_C3
  6fvm-assembly1_B  TM=4.187E-01  e=8.261E-02  Escherichia coli O157:H7
  8cix-assembly1_A-2  TM=3.691E-01  e=7.388E-02  Escherichia coli
  7azl-assembly1_D  TM=3.766E-01  e=9.237E-02  Escherichia coli 2-427-07_S4_C3
  8pat-assembly1_A  TM=3.371E-01  e=1.291E-01  Escherichia coli

Mean predicted aligned error: 14.41 Å

Foldseek 3Di:
DPDPDPPDPPVVVVVVVVVVVVVVVVVVVVVVVVVVPDPPLPVQQDDPDADDPPDAFDDLQLPAAWWWDDDDQKIKIWHDHPQKIKIWMWGDPVDTAIEIFIFGWDGDGQKIKTAGDPVVDDPPPPVCPRYPYLPPPCSIAMWGWDGDPQKIAIAGDPVRLVVLPPCPSSVVVNVVRHGIIGGPTGDD

Radius of gyration: 24.75 Å; Cα contacts (8 Å, |Δi|>4): 295; chains: 1; bounding box: 70×52×68 Å